Protein AF-A0A0S8AHB1-F1 (afdb_monomer_lite)

Foldseek 3Di:
DPPLVVVLLVVLVVCALVNLLVVLVVLLVPDDVVLVVLQCVLQVVLLVLVLVLVVCCVDPPCCVVCVVVSVVVSLVSQLSNLLSLLSSLQSSLCVVVVHDDDDDDPVLSVQLSVLCSVPVVCCVPVQVVCVVVVVCNLLSVQLNLQLSHQSRPPPDDSVVSNVLSNVLSPRPVVSSVVNVVVLVVVLVVQLVCLLVVVLCVQVVCCVVVVDHDPSNVCDPVCSVDPSSSSVSNSVSCSVRVSSVSSSSSVSSVSVVCSVVVVVVVVVVVVVVVVVVVVVVVVVVVVVVVVVVVPDDPDDDD

pLDDT: mean 82.71, std 16.29, range [32.72, 98.31]

Structure (mmCIF, N/CA/C/O backbone):
data_AF-A0A0S8AHB1-F1
#
_entry.id   AF-A0A0S8AHB1-F1
#
loop_
_atom_site.group_PDB
_atom_site.id
_atom_site.type_symbol
_atom_site.label_atom_id
_atom_site.label_alt_id
_atom_site.label_comp_id
_atom_site.label_asym_id
_atom_site.label_entity_id
_atom_site.label_seq_id
_atom_site.pdbx_PDB_ins_code
_atom_site.Cartn_x
_atom_site.Cartn_y
_atom_site.Cartn_z
_atom_site.occupancy
_atom_site.B_iso_or_equiv
_atom_site.auth_seq_id
_atom_site.auth_comp_id
_atom_site.auth_asym_id
_atom_site.auth_atom_id
_atom_site.pdbx_PDB_model_num
ATOM 1 N N . MET A 1 1 ? -13.787 -4.592 41.447 1.00 37.06 1 MET A N 1
ATOM 2 C CA . MET A 1 1 ? -13.924 -3.777 40.213 1.00 37.06 1 MET A CA 1
ATOM 3 C C . MET A 1 1 ? -12.734 -3.921 39.235 1.00 37.06 1 MET A C 1
ATOM 5 O O . MET A 1 1 ? -12.547 -3.061 38.388 1.00 37.06 1 MET A O 1
ATOM 9 N N . VAL A 1 2 ? -11.948 -5.015 39.292 1.00 32.72 2 VAL A N 1
ATOM 10 C CA . VAL A 1 2 ? -10.715 -5.218 38.480 1.00 32.72 2 VAL A CA 1
ATOM 11 C C . VAL A 1 2 ? -10.855 -6.362 37.449 1.00 32.72 2 VAL A C 1
ATOM 13 O O . VAL A 1 2 ? -10.018 -6.534 36.571 1.00 32.72 2 VAL A O 1
ATOM 16 N N . THR A 1 3 ? -11.959 -7.109 37.467 1.00 40.66 3 THR A N 1
ATOM 17 C CA . THR A 1 3 ? -12.151 -8.344 36.682 1.00 40.66 3 THR A CA 1
ATOM 18 C C . THR A 1 3 ? -12.705 -8.153 35.261 1.00 40.66 3 THR A C 1
ATOM 20 O O . THR A 1 3 ? -12.596 -9.065 34.447 1.00 40.66 3 THR A O 1
ATOM 23 N N . GLY A 1 4 ? -13.237 -6.977 34.906 1.00 33.34 4 GLY A N 1
ATOM 24 C CA . GLY A 1 4 ? -13.803 -6.721 33.567 1.00 33.34 4 GLY A CA 1
ATOM 25 C C . GLY A 1 4 ? -12.772 -6.392 32.475 1.00 33.34 4 GLY A C 1
ATOM 26 O O . GLY A 1 4 ? -12.984 -6.695 31.305 1.00 33.34 4 GLY A O 1
ATOM 27 N N . LYS A 1 5 ? -11.619 -5.816 32.845 1.00 37.22 5 LYS A N 1
ATOM 28 C CA . LYS A 1 5 ? -10.611 -5.321 31.884 1.00 37.22 5 LYS A CA 1
ATOM 29 C C . LYS A 1 5 ? -9.746 -6.434 31.272 1.00 37.22 5 LYS A C 1
ATOM 31 O O . LYS A 1 5 ? -9.179 -6.235 30.201 1.00 37.22 5 LYS A O 1
ATOM 36 N N . ASN A 1 6 ? -9.650 -7.594 31.933 1.00 38.41 6 ASN A N 1
ATOM 37 C CA . ASN A 1 6 ? -8.885 -8.745 31.436 1.00 38.41 6 ASN A CA 1
ATOM 38 C C . ASN A 1 6 ? -9.669 -9.602 30.434 1.00 38.41 6 ASN A C 1
ATOM 40 O O . ASN A 1 6 ? -9.077 -10.052 29.459 1.00 38.41 6 ASN A O 1
ATOM 44 N N . ARG A 1 7 ? -10.991 -9.753 30.599 1.00 40.50 7 ARG A N 1
ATOM 45 C CA . ARG A 1 7 ? -11.822 -10.549 29.677 1.00 40.50 7 ARG A CA 1
ATOM 46 C C . ARG A 1 7 ? -11.927 -9.937 28.278 1.00 40.50 7 ARG A C 1
ATOM 48 O O . ARG A 1 7 ? -11.879 -10.659 27.293 1.00 40.50 7 ARG A O 1
ATOM 55 N N . SER A 1 8 ? -11.992 -8.606 28.175 1.00 45.84 8 SER A N 1
ATOM 56 C CA . SER A 1 8 ? -12.059 -7.922 26.871 1.00 45.84 8 SER A CA 1
ATOM 57 C C . SER A 1 8 ? -10.729 -7.986 26.104 1.00 45.84 8 SER A C 1
ATOM 59 O O . SER A 1 8 ? -10.731 -8.079 24.881 1.00 45.84 8 SER A O 1
ATOM 61 N N . LYS A 1 9 ? -9.585 -7.982 26.808 1.00 44.53 9 LYS A N 1
ATOM 62 C CA . LYS A 1 9 ? -8.274 -8.241 26.193 1.00 44.53 9 LYS A CA 1
ATOM 63 C C . LYS A 1 9 ? -8.123 -9.702 25.777 1.00 44.53 9 LYS A C 1
ATOM 65 O O . LYS A 1 9 ? -7.519 -9.949 24.742 1.00 44.53 9 LYS A O 1
ATOM 70 N N . GLN A 1 10 ? -8.680 -10.633 26.557 1.00 43.00 10 GLN A N 1
ATOM 71 C CA . GLN A 1 10 ? -8.714 -12.053 26.215 1.00 43.00 10 GLN A CA 1
ATOM 72 C C . GLN A 1 10 ? -9.529 -12.315 24.950 1.00 43.00 10 GLN A C 1
ATOM 74 O O . GLN A 1 10 ? -8.979 -12.935 24.064 1.00 43.00 10 GLN A O 1
ATOM 79 N N . HIS A 1 11 ? -10.729 -11.755 24.774 1.00 45.41 11 HIS A N 1
ATOM 80 C CA . HIS A 1 11 ? -11.534 -11.990 23.561 1.00 45.41 11 HIS A CA 1
ATOM 81 C C . HIS A 1 11 ? -10.859 -11.525 22.249 1.00 45.41 11 HIS A C 1
ATOM 83 O O . HIS A 1 11 ? -10.902 -12.231 21.248 1.00 45.41 11 HIS A O 1
ATOM 89 N N . VAL A 1 12 ? -10.169 -10.373 22.249 1.00 50.69 12 VAL A N 1
ATOM 90 C CA . VAL A 1 12 ? -9.383 -9.903 21.076 1.00 50.69 12 VAL A CA 1
ATOM 91 C C . VAL A 1 12 ? -8.168 -10.786 20.814 1.00 50.69 12 VAL A C 1
ATOM 93 O O . VAL A 1 12 ? -7.687 -10.887 19.689 1.00 50.69 12 VAL A O 1
ATOM 96 N N . GLN A 1 13 ? -7.634 -11.382 21.877 1.00 49.69 13 GLN A N 1
ATOM 97 C CA . GLN A 1 13 ? -6.475 -12.260 21.834 1.00 49.69 13 GLN A CA 1
ATOM 98 C C . GLN A 1 13 ? -6.864 -13.728 21.566 1.00 49.69 13 GLN A C 1
ATOM 100 O O . GLN A 1 13 ? -6.005 -14.496 21.142 1.00 49.69 13 GLN A O 1
ATOM 105 N N . GLU A 1 14 ? -8.130 -14.090 21.795 1.00 47.19 14 GLU A N 1
ATOM 106 C CA . GLU A 1 14 ? -8.755 -15.389 21.519 1.00 47.19 14 GLU A CA 1
ATOM 107 C C . GLU A 1 14 ? -9.149 -15.531 20.050 1.00 47.19 14 GLU A C 1
ATOM 109 O O . GLU A 1 14 ? -9.071 -16.642 19.533 1.00 47.19 14 GLU A O 1
ATOM 114 N N . GLN A 1 15 ? -9.464 -14.433 19.348 1.00 58.88 15 GLN A N 1
ATOM 115 C CA . GLN A 1 15 ? -9.487 -14.464 17.886 1.00 58.88 15 GLN A CA 1
ATOM 116 C C . GLN A 1 15 ? -8.073 -14.728 17.364 1.00 58.88 15 GLN A C 1
ATOM 118 O O . GLN A 1 15 ? -7.139 -13.930 17.535 1.00 58.88 15 GLN A O 1
ATOM 123 N N . GLY A 1 16 ? -7.901 -15.885 16.733 1.00 77.38 16 GLY A N 1
ATOM 124 C CA . GLY A 1 16 ? -6.616 -16.296 16.190 1.00 77.38 16 GLY A CA 1
ATOM 125 C C . GLY A 1 16 ? -6.150 -15.308 15.121 1.00 77.38 16 GLY A C 1
ATOM 126 O O . GLY A 1 16 ? -6.934 -14.840 14.301 1.00 77.38 16 GLY A O 1
ATOM 127 N N . TYR A 1 17 ? -4.851 -15.010 15.059 1.00 84.75 17 TYR A N 1
ATOM 128 C CA . TYR A 1 17 ? -4.293 -14.222 13.947 1.00 84.75 17 TYR A CA 1
ATOM 129 C C . TYR A 1 17 ? -4.608 -14.849 12.574 1.00 84.75 17 TYR A C 1
ATOM 131 O O . TYR A 1 17 ? -4.723 -14.124 11.590 1.00 84.75 17 TYR A O 1
ATOM 139 N N . LEU A 1 18 ? -4.778 -16.177 12.517 1.00 87.94 18 LEU A N 1
ATOM 140 C CA . LEU A 1 18 ? -5.225 -16.905 11.326 1.00 87.94 18 LEU A CA 1
ATOM 141 C C . LEU A 1 18 ? -6.689 -16.634 10.982 1.00 87.94 18 LEU A C 1
ATOM 143 O O . LEU A 1 18 ? -6.999 -16.488 9.809 1.00 87.94 18 LEU A O 1
ATOM 147 N N . GLU A 1 19 ? -7.561 -16.526 11.981 1.00 89.94 19 GLU A N 1
ATOM 148 C CA . GLU A 1 19 ? -8.990 -16.264 11.789 1.00 89.94 19 GLU A CA 1
ATOM 149 C C . GLU A 1 19 ? -9.211 -14.881 11.171 1.00 89.94 19 GLU A C 1
ATOM 151 O O . GLU A 1 19 ? -9.934 -14.757 10.190 1.00 89.94 19 GLU A O 1
ATOM 156 N N . ILE A 1 20 ? -8.488 -13.859 11.649 1.00 91.50 20 ILE A N 1
ATOM 157 C CA . ILE A 1 20 ? -8.542 -12.512 11.057 1.00 91.50 20 ILE A CA 1
ATOM 158 C C . ILE A 1 20 ? -8.060 -12.522 9.601 1.00 91.50 20 ILE A C 1
ATOM 160 O O . ILE A 1 20 ? -8.623 -11.821 8.761 1.00 91.50 20 ILE A O 1
ATOM 164 N N . ILE A 1 21 ? -7.002 -13.276 9.288 1.00 93.62 21 ILE A N 1
ATOM 165 C CA . ILE A 1 21 ? -6.499 -13.375 7.912 1.00 93.62 21 ILE A CA 1
ATOM 166 C C . ILE A 1 21 ? -7.510 -14.112 7.032 1.00 93.62 21 ILE A C 1
ATOM 168 O O . ILE A 1 21 ? -7.806 -13.636 5.938 1.00 93.62 21 ILE A O 1
ATOM 172 N N . ASP A 1 22 ? -8.052 -15.236 7.497 1.00 93.88 22 ASP A N 1
ATOM 173 C CA . ASP A 1 22 ? -9.046 -16.014 6.761 1.00 93.88 22 ASP A CA 1
ATOM 174 C C . ASP A 1 22 ? -10.299 -15.175 6.485 1.00 93.88 22 ASP A C 1
ATOM 176 O O . ASP A 1 22 ? -10.686 -14.990 5.328 1.00 93.88 22 ASP A O 1
ATOM 180 N N . GLU A 1 23 ? -10.843 -14.525 7.515 1.00 93.44 23 GLU A N 1
ATOM 181 C CA . GLU A 1 23 ? -11.973 -13.614 7.382 1.00 93.44 23 GLU A CA 1
ATOM 182 C C . GLU A 1 23 ? -11.659 -12.456 6.430 1.00 93.44 23 GLU A C 1
ATOM 184 O O . GLU A 1 23 ? -12.476 -12.138 5.567 1.00 93.44 23 GLU A O 1
ATOM 189 N N . ALA A 1 24 ? -10.463 -11.862 6.506 1.00 94.81 24 ALA A N 1
ATOM 190 C CA . ALA A 1 24 ? -10.052 -10.810 5.581 1.00 94.81 24 ALA A CA 1
ATOM 191 C C . ALA A 1 24 ? -10.008 -11.300 4.130 1.00 94.81 24 ALA A C 1
ATOM 193 O O . ALA A 1 24 ? -10.466 -10.594 3.229 1.00 94.81 24 ALA A O 1
ATOM 194 N N . THR A 1 25 ? -9.490 -12.506 3.880 1.00 95.25 25 THR A N 1
ATOM 195 C CA . THR A 1 25 ? -9.478 -13.072 2.526 1.00 95.25 25 THR A CA 1
ATOM 196 C C . THR A 1 25 ? -10.892 -13.355 2.029 1.00 95.25 25 THR A C 1
ATOM 198 O O . THR A 1 25 ? -11.213 -13.045 0.879 1.00 95.25 25 THR A O 1
ATOM 201 N N . HIS A 1 26 ? -11.762 -13.887 2.888 1.00 94.12 26 HIS A N 1
ATOM 202 C CA . HIS A 1 26 ? -13.143 -14.191 2.546 1.00 94.12 26 HIS A CA 1
ATOM 203 C C . HIS A 1 26 ? -13.960 -12.912 2.302 1.00 94.12 26 HIS A C 1
ATOM 205 O O . HIS A 1 26 ? -14.734 -12.835 1.343 1.00 94.12 26 HIS A O 1
ATOM 211 N N . LEU A 1 27 ? -13.749 -11.881 3.123 1.00 93.31 27 LEU A N 1
ATOM 212 C CA . LEU A 1 27 ? -14.338 -10.557 2.963 1.00 93.31 27 LEU A CA 1
ATOM 213 C C . LEU A 1 27 ? -13.889 -9.926 1.645 1.00 93.31 27 LEU A C 1
ATOM 215 O O . LEU A 1 27 ? -14.737 -9.551 0.841 1.00 93.31 27 LEU A O 1
ATOM 219 N N . LEU A 1 28 ? -12.580 -9.881 1.378 1.00 94.44 28 LEU A N 1
ATOM 220 C CA . LEU A 1 28 ? -12.038 -9.304 0.147 1.00 94.44 28 LEU A CA 1
ATOM 221 C C . LEU A 1 28 ? -12.573 -10.012 -1.107 1.00 94.44 28 LEU A C 1
ATOM 223 O O . LEU A 1 28 ? -12.903 -9.341 -2.080 1.00 94.44 28 LEU A O 1
ATOM 227 N N . ARG A 1 29 ? -12.729 -11.342 -1.073 1.00 94.38 29 ARG A N 1
ATOM 228 C CA . ARG A 1 29 ? -13.323 -12.122 -2.176 1.00 94.38 29 ARG A CA 1
ATOM 229 C C . ARG A 1 29 ? -14.801 -11.818 -2.416 1.00 94.38 29 ARG A C 1
ATOM 231 O O . ARG A 1 29 ? -15.271 -11.959 -3.541 1.00 94.38 29 ARG A O 1
ATOM 238 N N . ARG A 1 30 ? -15.544 -11.437 -1.374 1.00 94.19 30 ARG A N 1
ATOM 239 C CA . ARG A 1 30 ? -16.969 -11.074 -1.461 1.00 94.19 30 ARG A CA 1
ATOM 240 C C . ARG A 1 30 ? -17.206 -9.592 -1.723 1.00 94.19 30 ARG A C 1
ATOM 242 O O . ARG A 1 30 ? -18.341 -9.206 -2.005 1.00 94.19 30 ARG A O 1
ATOM 249 N N . THR A 1 31 ? -16.167 -8.773 -1.612 1.00 92.00 31 THR A N 1
ATOM 250 C CA . THR A 1 31 ? -16.245 -7.338 -1.850 1.00 92.00 31 THR A CA 1
ATOM 251 C C . THR A 1 31 ? -16.669 -7.072 -3.298 1.00 92.00 31 THR A C 1
ATOM 253 O O . THR A 1 31 ? -16.034 -7.576 -4.227 1.00 92.00 31 THR A O 1
ATOM 256 N N . PRO A 1 32 ? -17.720 -6.265 -3.524 1.00 92.12 32 PRO A N 1
ATOM 257 C CA . PRO A 1 32 ? -18.130 -5.886 -4.867 1.00 92.12 32 PRO A CA 1
ATOM 258 C C . PRO A 1 32 ? -16.989 -5.215 -5.635 1.00 92.12 32 PRO A C 1
ATOM 260 O O . PRO A 1 32 ? -16.231 -4.420 -5.073 1.00 92.12 32 PRO A O 1
ATOM 263 N N . VAL A 1 33 ? -16.925 -5.448 -6.950 1.00 93.06 33 VAL A N 1
ATOM 264 C CA . VAL A 1 33 ? -15.932 -4.803 -7.832 1.00 93.06 33 VAL A CA 1
ATOM 265 C C . VAL A 1 33 ? -16.008 -3.275 -7.734 1.00 93.06 33 VAL A C 1
ATOM 267 O O . VAL A 1 33 ? -14.983 -2.609 -7.812 1.00 93.06 33 VAL A O 1
ATOM 270 N N . SER A 1 34 ? -17.196 -2.720 -7.470 1.00 91.56 34 SER A N 1
ATOM 271 C CA . SER A 1 34 ? -17.404 -1.284 -7.254 1.00 91.56 34 SER A CA 1
ATOM 272 C C . SER A 1 34 ? -16.716 -0.725 -6.008 1.00 91.56 34 SER A C 1
ATOM 274 O O . SER A 1 34 ? -16.436 0.466 -5.960 1.00 91.56 34 SER A O 1
ATOM 276 N N . VAL A 1 35 ? -16.454 -1.544 -4.986 1.00 92.06 35 VAL A N 1
ATOM 277 C CA . VAL A 1 35 ? -15.665 -1.143 -3.813 1.00 92.06 35 VAL A CA 1
ATOM 278 C C . VAL A 1 35 ? -14.184 -1.321 -4.123 1.00 92.06 35 VAL A C 1
ATOM 280 O O . VAL A 1 35 ? -13.396 -0.409 -3.889 1.00 92.06 35 VAL A O 1
ATOM 283 N N . LEU A 1 36 ? -13.810 -2.455 -4.720 1.00 94.44 36 LEU A N 1
ATOM 284 C CA . LEU A 1 36 ? -12.424 -2.754 -5.080 1.00 94.44 36 LEU A CA 1
ATOM 285 C C . LEU A 1 36 ? -11.848 -1.758 -6.104 1.00 94.44 36 LEU A C 1
ATOM 287 O O . LEU A 1 36 ? -10.666 -1.426 -6.048 1.00 94.44 36 LEU A O 1
ATOM 291 N N . SER A 1 37 ? -12.678 -1.212 -6.995 1.00 95.81 37 SER A N 1
ATOM 292 C CA . SER A 1 37 ? -12.257 -0.206 -7.973 1.00 95.81 37 SER A CA 1
ATOM 293 C C . SER A 1 37 ? -11.705 1.060 -7.321 1.00 95.81 37 SER A C 1
ATOM 295 O O . SER A 1 37 ? -10.791 1.656 -7.879 1.00 95.81 37 SER A O 1
ATOM 297 N N . TYR A 1 38 ? -12.177 1.453 -6.129 1.00 94.44 38 TYR A N 1
ATOM 298 C CA . TYR A 1 38 ? -11.622 2.610 -5.409 1.00 94.44 38 TYR A CA 1
ATOM 299 C C . TYR A 1 38 ? -10.140 2.418 -5.092 1.00 94.44 38 TYR A C 1
ATOM 301 O O . TYR A 1 38 ? -9.356 3.355 -5.220 1.00 94.44 38 TYR A O 1
ATOM 309 N N . TYR A 1 39 ? -9.747 1.197 -4.723 1.00 96.38 39 TYR A N 1
ATOM 310 C CA . TYR A 1 39 ? -8.349 0.882 -4.479 1.00 96.38 39 TYR A CA 1
ATOM 311 C C . TYR A 1 39 ? -7.520 1.053 -5.758 1.00 96.38 39 TYR A C 1
ATOM 313 O O . TYR A 1 39 ? -6.537 1.794 -5.770 1.00 96.38 39 TYR A O 1
ATOM 321 N N . TYR A 1 40 ? -7.941 0.418 -6.855 1.00 97.56 40 TYR A N 1
ATOM 322 C CA . TYR A 1 40 ? -7.161 0.410 -8.094 1.00 97.56 40 TYR A CA 1
ATOM 323 C C . TYR A 1 40 ? -7.141 1.765 -8.817 1.00 97.56 40 TYR A C 1
ATOM 325 O O . TYR A 1 40 ? -6.094 2.135 -9.344 1.00 97.56 40 TYR A O 1
ATOM 333 N N . ILE A 1 41 ? -8.227 2.548 -8.774 1.00 97.44 41 ILE A N 1
ATOM 334 C CA . ILE A 1 41 ? -8.259 3.933 -9.288 1.00 97.44 41 ILE A CA 1
ATOM 335 C C . ILE A 1 41 ? -7.246 4.820 -8.546 1.00 97.44 41 ILE A C 1
ATOM 337 O O . ILE A 1 41 ? -6.627 5.701 -9.144 1.00 97.44 41 ILE A O 1
ATOM 341 N N . GLY A 1 42 ? -7.044 4.578 -7.249 1.00 94.62 42 GLY A N 1
ATOM 342 C CA . GLY A 1 42 ? -6.032 5.270 -6.457 1.00 94.62 42 GLY A CA 1
ATOM 343 C C . GLY A 1 42 ? -4.608 4.797 -6.737 1.00 94.62 42 GLY A C 1
ATOM 344 O O . GLY A 1 42 ? -3.713 5.604 -6.977 1.00 94.62 42 GLY A O 1
ATOM 345 N N . SER A 1 43 ? -4.387 3.484 -6.672 1.00 97.38 43 SER A N 1
ATOM 346 C CA . SER A 1 43 ? -3.044 2.903 -6.619 1.00 97.38 43 SER A CA 1
ATOM 347 C C . SER A 1 43 ? -2.386 2.697 -7.978 1.00 97.38 43 SER A C 1
ATOM 349 O O . SER A 1 43 ? -1.176 2.888 -8.079 1.00 97.38 43 SER A O 1
ATOM 351 N N . VAL A 1 44 ? -3.138 2.350 -9.028 1.00 98.00 44 VAL A N 1
ATOM 352 C CA . VAL A 1 44 ? -2.551 2.089 -10.355 1.00 98.00 44 VAL A CA 1
ATOM 353 C C . VAL A 1 44 ? -1.866 3.335 -10.934 1.00 98.00 44 VAL A C 1
ATOM 355 O O . VAL A 1 44 ? -0.705 3.211 -11.325 1.00 98.00 44 VAL A O 1
ATOM 358 N N . PRO A 1 45 ? -2.485 4.537 -10.940 1.00 98.25 45 PRO A N 1
ATOM 359 C CA . PRO A 1 45 ? -1.827 5.734 -11.465 1.00 98.25 45 PRO A CA 1
ATOM 360 C C . PRO A 1 45 ? -0.531 6.078 -10.728 1.00 98.25 45 PRO A C 1
ATOM 362 O O . PRO A 1 45 ? 0.462 6.418 -11.366 1.00 98.25 45 PRO A O 1
ATOM 365 N N . PHE A 1 46 ? -0.510 5.942 -9.398 1.00 97.50 46 PHE A N 1
ATOM 366 C CA . PHE A 1 46 ? 0.700 6.181 -8.613 1.00 97.50 46 PHE A CA 1
ATOM 367 C C . PHE A 1 46 ? 1.799 5.167 -8.927 1.00 97.50 46 PHE A C 1
ATOM 369 O O . PHE A 1 46 ? 2.935 5.570 -9.151 1.00 97.50 46 PHE A O 1
ATOM 376 N N . VAL A 1 47 ? 1.481 3.869 -8.983 1.00 97.81 47 VAL A N 1
ATOM 377 C CA . VAL A 1 47 ? 2.476 2.831 -9.300 1.00 97.81 47 VAL A CA 1
ATOM 378 C C . VAL A 1 47 ? 3.050 3.045 -10.699 1.00 97.81 47 VAL A C 1
ATOM 380 O O . VAL A 1 47 ? 4.264 3.005 -10.865 1.00 97.81 47 VAL A O 1
ATOM 383 N N . LEU A 1 48 ? 2.214 3.342 -11.696 1.00 97.75 48 LEU A N 1
ATOM 384 C CA . LEU A 1 48 ? 2.684 3.643 -13.051 1.00 97.75 48 LEU A CA 1
ATOM 385 C C . LEU A 1 48 ? 3.538 4.915 -13.094 1.00 97.75 48 LEU A C 1
ATOM 387 O O . LEU A 1 48 ? 4.613 4.902 -13.690 1.00 97.75 48 LEU A O 1
ATOM 391 N N . GLY A 1 49 ? 3.104 5.987 -12.426 1.00 97.19 49 GLY A N 1
ATOM 392 C CA . GLY A 1 49 ? 3.871 7.229 -12.319 1.00 97.19 49 GLY A CA 1
ATOM 393 C C . GLY A 1 49 ? 5.215 7.030 -11.618 1.00 97.19 49 GLY A C 1
ATOM 394 O O . GLY A 1 49 ? 6.228 7.552 -12.074 1.00 97.19 49 GLY A O 1
ATOM 395 N N . PHE A 1 50 ? 5.254 6.214 -10.562 1.00 96.44 50 PHE A N 1
ATOM 396 C CA . PHE A 1 50 ? 6.483 5.835 -9.869 1.00 96.44 50 PHE A CA 1
ATOM 397 C C . PHE A 1 50 ? 7.428 5.041 -10.775 1.00 96.44 50 PHE A C 1
ATOM 399 O O . PHE A 1 50 ? 8.619 5.331 -10.813 1.00 96.44 50 PHE A O 1
ATOM 406 N N . LEU A 1 51 ? 6.914 4.065 -11.529 1.00 96.00 51 LEU A N 1
ATOM 407 C CA . LEU A 1 51 ? 7.721 3.270 -12.458 1.00 96.00 51 LEU A CA 1
ATOM 408 C C . LEU A 1 51 ? 8.282 4.120 -13.601 1.00 96.00 51 LEU A C 1
ATOM 410 O O . LEU A 1 51 ? 9.447 3.956 -13.965 1.00 96.00 51 LEU A O 1
ATOM 414 N N . TYR A 1 52 ? 7.477 5.043 -14.131 1.00 94.75 52 TYR A N 1
ATOM 415 C CA . TYR A 1 52 ? 7.930 6.018 -15.117 1.00 94.75 52 TYR A CA 1
ATOM 416 C C . TYR A 1 52 ? 9.044 6.894 -14.539 1.00 94.75 52 TYR A C 1
ATOM 418 O O . TYR A 1 52 ? 10.137 6.927 -15.098 1.00 94.75 52 TYR A O 1
ATOM 426 N N . PHE A 1 53 ? 8.803 7.517 -13.380 1.00 94.75 53 PHE A N 1
ATOM 427 C CA . PHE A 1 53 ? 9.780 8.351 -12.681 1.00 94.75 53 PHE A CA 1
ATOM 428 C C . PHE A 1 53 ? 11.086 7.593 -12.415 1.00 94.75 53 PHE A C 1
ATOM 430 O O . PHE A 1 53 ? 12.168 8.089 -12.714 1.00 94.75 53 PHE A O 1
ATOM 437 N N . TRP A 1 54 ? 10.996 6.365 -11.900 1.00 94.25 54 TRP A N 1
ATOM 438 C CA . TRP A 1 54 ? 12.153 5.519 -11.620 1.00 94.25 54 TRP A CA 1
ATOM 439 C C . TRP A 1 54 ? 12.962 5.222 -12.884 1.00 94.25 54 TRP A C 1
ATOM 441 O O . TRP A 1 54 ? 14.186 5.358 -12.889 1.00 94.25 54 TRP A O 1
ATOM 451 N N . SER A 1 55 ? 12.284 4.821 -13.963 1.00 92.31 55 SER A N 1
ATOM 452 C CA . SER A 1 55 ? 12.928 4.499 -15.237 1.00 92.31 55 SER A CA 1
ATOM 453 C C . SER A 1 55 ? 13.595 5.722 -15.865 1.00 92.31 55 SER A C 1
ATOM 455 O O . SER A 1 55 ? 14.709 5.617 -16.376 1.00 92.31 55 SER A O 1
ATOM 457 N N . ASP A 1 56 ? 12.920 6.867 -15.822 1.00 92.69 56 ASP A N 1
ATOM 458 C CA . ASP A 1 56 ? 13.389 8.131 -16.376 1.00 92.69 56 ASP A CA 1
ATOM 459 C C . ASP A 1 56 ? 14.605 8.664 -15.602 1.00 92.69 56 ASP A C 1
ATOM 461 O O . ASP A 1 56 ? 15.673 8.843 -16.185 1.00 92.69 56 ASP A O 1
ATOM 465 N N . MET A 1 57 ? 14.521 8.764 -14.270 1.00 93.62 57 MET A N 1
ATOM 466 C CA . MET A 1 57 ? 15.647 9.197 -13.428 1.00 93.62 57 MET A CA 1
ATOM 467 C C . MET A 1 57 ? 16.856 8.253 -13.497 1.00 93.62 57 MET A C 1
ATOM 469 O O . MET A 1 57 ? 17.987 8.687 -13.301 1.00 93.62 57 MET A O 1
ATOM 473 N N . SER A 1 58 ? 16.641 6.966 -13.793 1.00 89.38 58 SER A N 1
ATOM 474 C CA . SER A 1 58 ? 17.731 5.989 -13.913 1.00 89.38 58 SER A CA 1
ATOM 475 C C . SER A 1 58 ? 18.453 6.025 -15.265 1.00 89.38 58 SER A C 1
ATOM 477 O O . SER A 1 58 ? 19.544 5.467 -15.374 1.00 89.38 58 SER A O 1
ATOM 479 N N . ARG A 1 59 ? 17.843 6.582 -16.323 1.00 87.06 59 ARG A N 1
ATOM 480 C CA . ARG A 1 59 ? 18.331 6.413 -17.710 1.00 87.06 59 ARG A CA 1
ATOM 481 C C . ARG A 1 59 ? 18.420 7.702 -18.523 1.00 87.06 59 ARG A C 1
ATOM 483 O O . ARG A 1 59 ? 19.144 7.719 -19.516 1.00 87.06 59 ARG A O 1
ATOM 490 N N . SER A 1 60 ? 17.672 8.741 -18.167 1.00 90.25 60 SER A N 1
ATOM 491 C CA . SER A 1 60 ? 17.588 9.977 -18.945 1.00 90.25 60 SER A CA 1
ATOM 492 C C . SER A 1 60 ? 18.778 10.894 -18.674 1.00 90.25 60 SER A C 1
ATOM 494 O O . SER A 1 60 ? 19.083 11.221 -17.529 1.00 90.25 60 SER A O 1
ATOM 496 N N . ALA A 1 61 ? 19.421 11.372 -19.742 1.00 89.88 61 ALA A N 1
ATOM 497 C CA . ALA A 1 61 ? 20.493 12.366 -19.654 1.00 89.88 61 ALA A CA 1
ATOM 498 C C . ALA A 1 61 ? 19.988 13.750 -19.195 1.00 89.88 61 ALA A C 1
ATOM 500 O O . ALA A 1 61 ? 20.768 14.555 -18.692 1.00 89.88 61 ALA A O 1
ATOM 501 N N . PHE A 1 62 ? 18.686 14.019 -19.346 1.00 90.31 62 PHE A N 1
ATOM 502 C CA . PHE A 1 62 ? 18.051 15.291 -18.987 1.00 90.31 62 PHE A CA 1
ATOM 503 C C . PHE A 1 62 ? 17.289 15.230 -17.660 1.00 90.31 62 PHE A C 1
ATOM 505 O O . PHE A 1 62 ? 16.700 16.232 -17.266 1.00 90.31 62 PHE A O 1
ATOM 512 N N . ALA A 1 63 ? 17.361 14.100 -16.942 1.00 88.69 63 ALA A N 1
ATOM 513 C CA . ALA A 1 63 ? 16.644 13.852 -15.690 1.00 88.69 63 ALA A CA 1
ATOM 514 C C . ALA A 1 63 ? 16.718 15.028 -14.706 1.00 88.69 63 ALA A C 1
ATOM 516 O O . ALA A 1 63 ? 15.715 15.427 -14.121 1.00 88.69 63 ALA A O 1
ATOM 517 N N . PHE A 1 64 ? 17.900 15.634 -14.574 1.00 89.75 64 PHE A N 1
ATOM 518 C CA . PHE A 1 64 ? 18.124 16.759 -13.670 1.00 89.75 64 PHE A CA 1
ATOM 519 C C . PHE A 1 64 ? 17.267 17.996 -13.998 1.00 89.75 64 PHE A C 1
ATOM 521 O O . PHE A 1 64 ? 16.861 18.712 -13.088 1.00 89.75 64 PHE A O 1
ATOM 528 N N . GLN A 1 65 ? 16.955 18.240 -15.275 1.00 93.50 65 GLN A N 1
ATOM 529 C CA . GLN A 1 65 ? 16.233 19.437 -15.719 1.00 93.50 65 GLN A CA 1
ATOM 530 C C . GLN A 1 65 ? 14.755 19.422 -15.313 1.00 93.50 65 GLN A C 1
ATOM 532 O O . GLN A 1 65 ? 14.198 20.471 -15.006 1.00 93.50 65 GLN A O 1
ATOM 537 N N . HIS A 1 66 ? 14.130 18.243 -15.274 1.00 91.88 66 HIS A N 1
ATOM 538 C CA . HIS A 1 66 ? 12.712 18.070 -14.933 1.00 91.88 66 HIS A CA 1
ATOM 539 C C . HIS A 1 66 ? 12.496 17.281 -13.631 1.00 91.88 66 HIS A C 1
ATOM 541 O O . HIS A 1 66 ? 11.360 16.965 -13.280 1.00 91.88 66 HIS A O 1
ATOM 547 N N . ALA A 1 67 ? 13.558 16.982 -12.874 1.00 93.88 67 ALA A N 1
ATOM 548 C CA . ALA A 1 67 ? 13.481 16.222 -11.624 1.00 93.88 67 ALA A CA 1
ATOM 549 C C . ALA A 1 67 ? 12.506 16.844 -10.613 1.00 93.88 67 ALA A C 1
ATOM 551 O O . ALA A 1 67 ? 11.718 16.128 -9.997 1.00 93.88 67 ALA A O 1
ATOM 552 N N . ALA A 1 68 ? 12.529 18.173 -10.461 1.00 94.69 68 ALA A N 1
ATOM 553 C CA . ALA A 1 68 ? 11.642 18.881 -9.539 1.00 94.69 68 ALA A CA 1
ATOM 554 C C . ALA A 1 68 ? 10.161 18.743 -9.933 1.00 94.69 68 ALA A C 1
ATOM 556 O O . ALA A 1 68 ? 9.323 18.424 -9.090 1.00 94.69 68 ALA A O 1
ATOM 557 N N . GLU A 1 69 ? 9.840 18.929 -11.215 1.00 95.00 69 GLU A N 1
ATOM 558 C CA . GLU A 1 69 ? 8.478 18.779 -11.742 1.00 95.00 69 GLU A CA 1
ATOM 559 C C . GLU A 1 69 ? 7.984 17.330 -11.626 1.00 95.00 69 GLU A C 1
ATOM 561 O O . GLU A 1 69 ? 6.860 17.068 -11.185 1.00 95.00 69 GLU A O 1
ATOM 566 N N . ALA A 1 70 ? 8.846 16.371 -11.960 1.00 94.00 70 ALA A N 1
ATOM 567 C CA . ALA A 1 70 ? 8.532 14.954 -11.885 1.00 94.00 70 ALA A CA 1
ATOM 568 C C . ALA A 1 70 ? 8.316 14.497 -10.425 1.00 94.00 70 ALA A C 1
ATOM 570 O O . ALA A 1 70 ? 7.375 13.754 -10.140 1.00 94.00 70 ALA A O 1
ATOM 571 N N . ALA A 1 71 ? 9.116 15.001 -9.477 1.00 94.81 71 ALA A N 1
ATOM 572 C CA . ALA A 1 71 ? 8.946 14.738 -8.047 1.00 94.81 71 ALA A CA 1
ATOM 573 C C . ALA A 1 71 ? 7.662 15.370 -7.481 1.00 94.81 71 ALA A C 1
ATOM 575 O O . ALA A 1 71 ? 6.968 14.743 -6.672 1.00 94.81 71 ALA A O 1
ATOM 576 N N . LEU A 1 72 ? 7.308 16.582 -7.924 1.00 95.56 72 LEU A N 1
ATOM 577 C CA . LEU A 1 72 ? 6.041 17.222 -7.565 1.00 95.56 72 LEU A CA 1
ATOM 578 C C . LEU A 1 72 ? 4.852 16.395 -8.072 1.00 95.56 72 LEU A C 1
ATOM 580 O O . LEU A 1 72 ? 3.936 16.095 -7.307 1.00 95.56 72 LEU A O 1
ATOM 584 N N . SER A 1 73 ? 4.904 15.958 -9.331 1.00 95.69 73 SER A N 1
ATOM 585 C CA . SER A 1 73 ? 3.875 15.109 -9.943 1.00 95.69 73 SER A CA 1
ATOM 586 C C . SER A 1 73 ? 3.703 13.790 -9.186 1.00 95.69 73 SER A C 1
ATOM 588 O O . SER A 1 73 ? 2.583 13.389 -8.864 1.00 95.69 73 SER A O 1
ATOM 590 N N . LEU A 1 74 ? 4.811 13.143 -8.817 1.00 95.44 74 LEU A N 1
ATOM 591 C CA . LEU A 1 74 ? 4.791 11.913 -8.029 1.00 95.44 74 LEU A CA 1
ATOM 592 C C . LEU A 1 74 ? 4.221 12.133 -6.618 1.00 95.44 74 LEU A C 1
ATOM 594 O O . LEU A 1 74 ? 3.483 11.289 -6.110 1.00 95.44 74 LEU A O 1
ATOM 598 N N . SER A 1 75 ? 4.508 13.283 -6.005 1.00 94.25 75 SER A N 1
ATOM 599 C CA . SER A 1 75 ? 3.953 13.665 -4.702 1.00 94.25 75 SER A CA 1
ATOM 600 C C . SER A 1 75 ? 2.435 13.858 -4.770 1.00 94.25 75 SER A C 1
ATOM 602 O O . SER A 1 75 ? 1.711 13.369 -3.903 1.00 94.25 75 SER A O 1
ATOM 604 N N . LEU A 1 76 ? 1.929 14.498 -5.828 1.00 94.44 76 LEU A N 1
ATOM 605 C CA . LEU A 1 76 ? 0.489 14.638 -6.063 1.00 94.44 76 LEU A CA 1
ATOM 606 C C . LEU A 1 76 ? -0.182 13.275 -6.284 1.00 94.44 76 LEU A C 1
ATOM 608 O O . LEU A 1 76 ? -1.228 13.005 -5.691 1.00 94.44 76 LEU A O 1
ATOM 612 N N . LEU A 1 77 ? 0.441 12.383 -7.064 1.00 95.94 77 LEU A N 1
ATOM 613 C CA . LEU A 1 77 ? -0.042 11.011 -7.252 1.00 95.94 77 LEU A CA 1
ATOM 614 C C . LEU A 1 77 ? -0.038 10.204 -5.947 1.00 95.94 77 LEU A C 1
ATOM 616 O O . LEU A 1 77 ? -0.931 9.387 -5.724 1.00 95.94 77 LEU A O 1
ATOM 620 N N . PHE A 1 78 ? 0.934 10.433 -5.064 1.00 94.00 78 PHE A N 1
ATOM 621 C CA . PHE A 1 78 ? 0.964 9.791 -3.753 1.00 94.00 78 PHE A CA 1
ATOM 622 C C . PHE A 1 78 ? -0.217 10.236 -2.883 1.00 94.00 78 PHE A C 1
ATOM 624 O O . PHE A 1 78 ? -0.901 9.394 -2.296 1.00 94.00 78 PHE A O 1
ATOM 631 N N . ILE A 1 79 ? -0.491 11.545 -2.830 1.00 92.75 79 ILE A N 1
ATOM 632 C CA . ILE A 1 79 ? -1.645 12.096 -2.104 1.00 92.75 79 ILE A CA 1
ATOM 633 C C . ILE A 1 79 ? -2.943 11.523 -2.682 1.00 92.75 79 ILE A C 1
ATOM 635 O O . ILE A 1 79 ? -3.774 11.014 -1.930 1.00 92.75 79 ILE A O 1
ATOM 639 N N . TRP A 1 80 ? -3.079 11.528 -4.012 1.00 94.44 80 TRP A N 1
ATOM 640 C CA . TRP A 1 80 ? -4.193 10.903 -4.725 1.00 94.44 80 TRP A CA 1
ATOM 641 C C . TRP A 1 80 ? -4.402 9.455 -4.277 1.00 94.44 80 TRP A C 1
ATOM 643 O O . TRP A 1 80 ? -5.481 9.108 -3.791 1.00 94.44 80 TRP A O 1
ATOM 653 N N . MET A 1 81 ? -3.358 8.625 -4.353 1.00 95.31 81 MET A N 1
ATOM 654 C CA . MET A 1 81 ? -3.424 7.224 -3.944 1.00 95.31 81 MET A CA 1
ATOM 655 C C . MET A 1 81 ? -3.902 7.078 -2.496 1.00 95.31 81 MET A C 1
ATOM 657 O O . MET A 1 81 ? -4.808 6.289 -2.229 1.00 95.31 81 MET A O 1
ATOM 661 N N . LYS A 1 82 ? -3.322 7.827 -1.551 1.00 92.75 82 LYS A N 1
ATOM 662 C CA . LYS A 1 82 ? -3.671 7.710 -0.127 1.00 92.75 82 LYS A CA 1
ATOM 663 C C . LYS A 1 82 ? -5.114 8.127 0.162 1.00 92.75 82 LYS A C 1
ATOM 665 O O . LYS A 1 82 ? -5.786 7.447 0.938 1.00 92.75 82 LYS A O 1
ATOM 670 N N . CYS A 1 83 ? -5.622 9.168 -0.498 1.00 91.62 83 CYS A N 1
ATOM 671 C CA . CYS A 1 83 ? -7.029 9.561 -0.401 1.00 91.62 83 CYS A CA 1
ATOM 672 C C . CYS A 1 83 ? -7.964 8.443 -0.880 1.00 91.62 83 CYS A C 1
ATOM 674 O O . CYS A 1 83 ? -8.881 8.046 -0.162 1.00 91.62 83 CYS A O 1
ATOM 676 N N . TRP A 1 84 ? -7.705 7.879 -2.061 1.00 93.38 84 TRP A N 1
ATOM 677 C CA . TRP A 1 84 ? -8.515 6.792 -2.619 1.00 93.38 84 TRP A CA 1
ATOM 678 C C . TRP A 1 84 ? -8.461 5.513 -1.785 1.00 93.38 84 TRP A C 1
ATOM 680 O O . TRP A 1 84 ? -9.484 4.859 -1.588 1.00 93.38 84 TRP A O 1
ATOM 690 N N . GLN A 1 85 ? -7.299 5.181 -1.224 1.00 94.31 85 GLN A N 1
ATOM 691 C CA . GLN A 1 85 ? -7.167 4.060 -0.296 1.00 94.31 85 GLN A CA 1
ATOM 692 C C . GLN A 1 85 ? -7.969 4.263 0.989 1.00 94.31 85 GLN A C 1
ATOM 694 O O . GLN A 1 85 ? -8.514 3.298 1.520 1.00 94.31 85 GLN A O 1
ATOM 699 N N . SER A 1 86 ? -8.069 5.498 1.480 1.00 91.69 86 SER A N 1
ATOM 700 C CA . SER A 1 86 ? -8.917 5.802 2.630 1.00 91.69 86 SER A CA 1
ATOM 701 C C . SER A 1 86 ? -10.402 5.644 2.301 1.00 91.69 86 SER A C 1
ATOM 703 O O . SER A 1 86 ? -11.134 4.982 3.040 1.00 91.69 86 SER A O 1
ATOM 705 N N . LEU A 1 87 ? -10.832 6.127 1.129 1.00 90.81 87 LEU A N 1
ATOM 706 C CA . LEU A 1 87 ? -12.192 5.906 0.629 1.00 90.81 87 LEU A CA 1
ATOM 707 C C . LEU A 1 87 ? -12.502 4.413 0.447 1.00 90.81 87 LEU A C 1
ATOM 709 O O . LEU A 1 87 ? -13.601 3.974 0.791 1.00 90.81 87 LEU A O 1
ATOM 713 N N . PHE A 1 88 ? -11.539 3.621 -0.035 1.00 93.12 88 PHE A N 1
ATOM 714 C CA . PHE A 1 88 ? -11.645 2.162 -0.092 1.00 93.12 88 PHE A CA 1
ATOM 715 C C . PHE A 1 88 ? -11.886 1.565 1.302 1.00 93.12 88 PHE A C 1
ATOM 717 O O . PHE A 1 88 ? -12.858 0.833 1.476 1.00 93.12 88 PHE A O 1
ATOM 724 N N . CYS A 1 89 ? -11.085 1.928 2.312 1.00 91.56 89 CYS A N 1
ATOM 725 C CA . CYS A 1 89 ? -11.270 1.450 3.688 1.00 91.56 89 CYS A CA 1
ATOM 726 C C . CYS A 1 89 ? -12.632 1.856 4.284 1.00 91.56 89 CYS A C 1
ATOM 728 O O . CYS A 1 89 ? -13.270 1.052 4.971 1.00 91.56 89 CYS A O 1
ATOM 730 N N . ARG A 1 90 ? -13.126 3.068 3.992 1.00 88.56 90 ARG A N 1
ATOM 731 C CA . ARG A 1 90 ? -14.465 3.523 4.412 1.00 88.56 90 ARG A CA 1
ATOM 732 C C . ARG A 1 90 ? -15.577 2.709 3.755 1.00 88.56 90 ARG A C 1
ATOM 734 O O . ARG A 1 90 ? -16.509 2.275 4.431 1.00 88.56 90 ARG A O 1
ATOM 741 N N . ARG A 1 91 ? -15.487 2.484 2.442 1.00 89.75 91 ARG A N 1
ATOM 742 C CA . ARG A 1 91 ? -16.457 1.675 1.684 1.00 89.75 91 ARG A CA 1
ATOM 743 C C . ARG A 1 91 ? -16.455 0.220 2.148 1.00 89.75 91 ARG A C 1
ATOM 745 O O . ARG A 1 91 ? -17.525 -0.356 2.318 1.00 89.7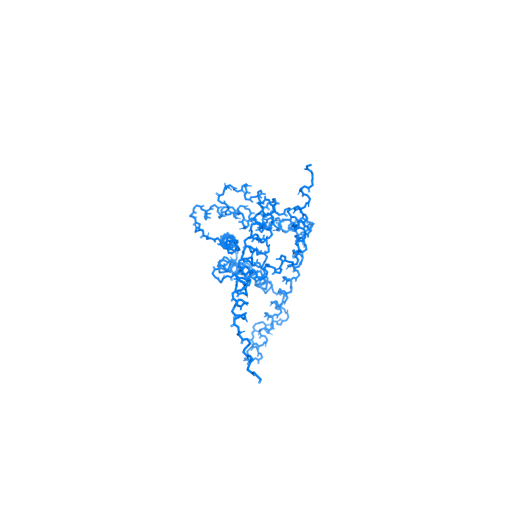5 91 ARG A O 1
ATOM 752 N N . LEU A 1 92 ? -15.275 -0.341 2.396 1.00 91.38 92 LEU A N 1
ATOM 753 C CA . LEU A 1 92 ? -15.103 -1.691 2.923 1.00 91.38 92 LEU A CA 1
ATOM 754 C C . LEU A 1 92 ? -15.720 -1.828 4.321 1.00 91.38 92 LEU A C 1
ATOM 756 O O . LEU A 1 92 ? -16.508 -2.741 4.556 1.00 91.38 92 LEU A O 1
ATOM 760 N N . SER A 1 93 ? -15.454 -0.870 5.212 1.00 88.56 93 SER A N 1
ATOM 761 C CA . SER A 1 93 ? -16.077 -0.816 6.542 1.00 88.56 93 SER A CA 1
ATOM 762 C C . SER A 1 93 ? -17.601 -0.745 6.465 1.00 88.56 93 SER A C 1
ATOM 764 O O . SER A 1 93 ? -18.295 -1.467 7.176 1.00 88.56 93 SER A O 1
ATOM 766 N N . ALA A 1 94 ? -18.151 0.089 5.582 1.00 87.00 94 ALA A N 1
ATOM 767 C CA . ALA A 1 94 ? -19.597 0.192 5.423 1.00 87.00 94 ALA A CA 1
ATOM 768 C C . ALA A 1 94 ? -20.223 -1.085 4.840 1.00 87.00 94 ALA A C 1
ATOM 770 O O . ALA A 1 94 ? -21.304 -1.486 5.271 1.00 87.00 94 ALA A O 1
ATOM 771 N N . PHE A 1 95 ? -19.522 -1.759 3.922 1.00 87.31 95 PHE A N 1
ATOM 772 C CA . PHE A 1 95 ? -19.927 -3.063 3.401 1.00 87.31 95 PHE A CA 1
ATOM 773 C C . PHE A 1 95 ? -20.006 -4.120 4.514 1.00 87.31 95 PHE A C 1
ATOM 775 O O . PHE A 1 95 ? -20.993 -4.852 4.578 1.00 87.31 95 PHE A O 1
ATOM 782 N N . MET A 1 96 ? -19.038 -4.144 5.439 1.00 85.44 96 MET A N 1
ATOM 783 C CA . MET A 1 96 ? -19.068 -5.033 6.611 1.00 85.44 96 MET A CA 1
ATOM 784 C C . MET A 1 96 ? -20.288 -4.779 7.510 1.00 85.44 96 MET A C 1
ATOM 786 O O . MET A 1 96 ? -20.953 -5.722 7.932 1.00 85.44 96 MET A O 1
ATOM 790 N N . HIS A 1 97 ? -20.620 -3.509 7.763 1.00 81.31 97 HIS A N 1
ATOM 791 C CA . HIS A 1 97 ? -21.730 -3.126 8.645 1.00 81.31 97 HIS A CA 1
ATOM 792 C C . HIS A 1 97 ? -23.107 -3.175 7.968 1.00 81.31 97 HIS A C 1
ATOM 794 O O . HIS A 1 97 ? -24.122 -2.992 8.637 1.00 81.31 97 HIS A O 1
ATOM 800 N N . ARG A 1 98 ? -23.163 -3.419 6.647 1.00 77.81 98 ARG A N 1
ATOM 801 C CA . ARG A 1 98 ? -24.367 -3.233 5.813 1.00 77.81 98 ARG A CA 1
ATOM 802 C C . ARG A 1 98 ? -24.973 -1.833 5.968 1.00 77.81 98 ARG A C 1
ATOM 804 O O . ARG A 1 98 ? -26.190 -1.667 5.907 1.00 77.81 98 ARG A O 1
ATOM 811 N N . SER A 1 99 ? -24.113 -0.842 6.175 1.00 75.56 99 SER A N 1
ATOM 812 C CA . SER A 1 99 ? -24.498 0.554 6.361 1.00 75.56 99 SER A CA 1
ATOM 813 C C . SER A 1 99 ? -24.453 1.296 5.033 1.00 75.56 99 SER A C 1
ATOM 815 O O . SER A 1 99 ? -23.573 1.061 4.201 1.00 75.56 99 SER A O 1
ATOM 817 N N . GLU A 1 100 ? -25.369 2.240 4.842 1.00 69.75 100 GLU A N 1
ATOM 818 C CA . GLU A 1 100 ? -25.327 3.115 3.676 1.00 69.75 100 GLU A CA 1
ATOM 819 C C . GLU A 1 100 ? -24.142 4.081 3.762 1.00 69.75 100 GLU A C 1
ATOM 821 O O . GLU A 1 100 ? -23.923 4.768 4.765 1.00 69.75 100 GLU A O 1
ATOM 826 N N . VAL A 1 101 ? -23.358 4.144 2.685 1.00 69.75 101 VAL A N 1
ATOM 827 C CA . VAL A 1 101 ? -22.230 5.070 2.592 1.00 69.75 101 VAL A CA 1
ATOM 828 C C . VAL A 1 101 ? -22.751 6.413 2.119 1.00 69.75 101 VAL A C 1
ATOM 830 O O . VAL A 1 101 ? -23.048 6.592 0.940 1.00 69.75 101 VAL A O 1
ATOM 833 N N . GLN A 1 102 ? -22.786 7.387 3.022 1.00 71.94 102 GLN A N 1
ATOM 834 C CA . GLN A 1 102 ? -23.001 8.773 2.621 1.00 71.94 102 GLN A CA 1
ATOM 835 C C . GLN A 1 102 ? -21.817 9.253 1.774 1.00 71.94 102 GLN A C 1
ATOM 837 O O . GLN A 1 102 ? -20.657 9.041 2.154 1.00 71.94 102 GLN A O 1
ATOM 842 N N . LEU A 1 103 ? -22.115 9.891 0.638 1.00 69.81 103 LEU A N 1
ATOM 843 C CA . LEU A 1 103 ? -21.110 10.516 -0.219 1.00 69.81 103 LEU A CA 1
ATOM 844 C C . LEU A 1 103 ? -20.339 11.579 0.584 1.00 69.81 103 LEU A C 1
ATOM 846 O O . LEU A 1 103 ? -20.967 12.347 1.317 1.00 69.81 103 LEU A O 1
ATOM 850 N N . PRO A 1 104 ? -18.997 11.612 0.493 1.00 73.56 104 PRO A N 1
ATOM 851 C CA . PRO A 1 104 ? -18.209 12.624 1.182 1.00 73.56 104 PRO A CA 1
ATOM 852 C C . PRO A 1 104 ? -18.506 14.008 0.596 1.00 73.56 104 PRO A C 1
ATOM 854 O O . PRO A 1 104 ? -18.589 14.178 -0.622 1.00 73.56 104 PRO A O 1
ATOM 857 N N . SER A 1 105 ? -18.657 15.001 1.469 1.00 79.19 105 SER A N 1
ATOM 858 C CA . SER A 1 105 ? -18.722 16.405 1.070 1.00 79.19 105 SER A CA 1
ATOM 859 C C . SER A 1 105 ? -17.359 16.878 0.556 1.00 79.19 105 SER A C 1
ATOM 861 O O . SER A 1 105 ? -16.321 16.307 0.888 1.00 79.19 105 SER A O 1
ATOM 863 N N . VAL A 1 106 ? -17.327 17.980 -0.198 1.00 80.19 106 VAL A N 1
ATOM 864 C CA . VAL A 1 106 ? -16.070 18.616 -0.639 1.00 80.19 106 VAL A CA 1
ATOM 865 C C . VAL A 1 106 ? -15.174 18.954 0.558 1.00 80.19 106 VAL A C 1
ATOM 867 O O . VAL A 1 106 ? -13.962 18.761 0.499 1.00 80.19 106 VAL A O 1
ATOM 870 N N . LYS A 1 107 ? -15.767 19.398 1.674 1.00 80.62 107 LYS A N 1
ATOM 871 C CA . LYS A 1 107 ? -15.029 19.669 2.919 1.00 80.62 107 LYS A CA 1
ATOM 872 C C . LYS A 1 107 ? -14.377 18.407 3.485 1.00 80.62 107 LYS A C 1
ATOM 874 O O . LYS A 1 107 ? -13.228 18.467 3.917 1.00 80.62 107 LYS A O 1
ATOM 879 N N . ASP A 1 108 ? -15.082 17.281 3.425 1.00 78.06 108 ASP A N 1
ATOM 880 C CA . ASP A 1 108 ? -14.591 15.988 3.905 1.00 78.06 108 ASP A CA 1
ATOM 881 C C . ASP A 1 108 ? -13.414 15.518 3.044 1.00 78.06 108 ASP A C 1
ATOM 883 O O . ASP A 1 108 ? -12.398 15.088 3.574 1.00 78.06 108 ASP A O 1
ATOM 887 N N . ILE A 1 109 ? -13.499 15.694 1.718 1.00 80.88 109 ILE A N 1
ATOM 888 C CA . ILE A 1 109 ? -12.414 15.357 0.783 1.00 80.88 109 ILE A CA 1
ATOM 889 C C . ILE A 1 109 ? -11.161 16.193 1.067 1.00 80.88 109 ILE A C 1
ATOM 891 O O . ILE A 1 109 ? -10.056 15.654 1.096 1.00 80.88 109 ILE A O 1
ATOM 895 N N . VAL A 1 110 ? -11.314 17.501 1.296 1.00 81.62 110 VAL A N 1
ATOM 896 C CA . VAL A 1 110 ? -10.178 18.380 1.619 1.00 81.62 110 VAL A CA 1
ATOM 897 C C . VAL A 1 110 ? -9.561 17.996 2.963 1.00 81.62 110 VAL A C 1
ATOM 899 O O . VAL A 1 110 ? -8.344 17.850 3.058 1.00 81.62 110 VAL A O 1
ATOM 902 N N . HIS A 1 111 ? -10.378 17.782 3.995 1.00 82.00 111 HIS A N 1
ATOM 903 C CA . HIS A 1 111 ? -9.892 17.354 5.308 1.00 82.00 111 HIS A CA 1
ATOM 904 C C . HIS A 1 111 ? -9.179 15.997 5.236 1.00 82.00 111 HIS A C 1
ATOM 906 O O . HIS A 1 111 ? -8.094 15.823 5.799 1.00 82.00 111 HIS A O 1
ATOM 912 N N . LEU A 1 112 ? -9.744 15.056 4.478 1.00 83.19 112 LEU A N 1
ATOM 913 C CA . LEU A 1 112 ? -9.138 13.766 4.199 1.00 83.19 112 LEU A CA 1
ATOM 914 C C . LEU A 1 112 ? -7.772 13.941 3.526 1.00 83.19 112 LEU A C 1
ATOM 916 O O . LEU A 1 112 ? -6.789 13.378 3.997 1.00 83.19 112 LEU A O 1
ATOM 920 N N . ALA A 1 113 ? -7.680 14.761 2.480 1.00 84.75 113 ALA A N 1
ATOM 921 C CA . ALA A 1 113 ? -6.423 15.005 1.781 1.00 84.75 113 ALA A CA 1
ATOM 922 C C . ALA A 1 113 ? -5.354 15.607 2.700 1.00 84.75 113 ALA A C 1
ATOM 924 O O . ALA A 1 113 ? -4.213 15.141 2.703 1.00 84.75 113 ALA A O 1
ATOM 925 N N . VAL A 1 114 ? -5.719 16.584 3.534 1.00 85.25 114 VAL A N 1
ATOM 926 C CA . VAL A 1 114 ? -4.801 17.186 4.511 1.00 85.25 114 VAL A CA 1
ATOM 927 C C . VAL A 1 114 ? -4.338 16.148 5.534 1.00 85.25 114 VAL A C 1
ATOM 929 O O . VAL A 1 114 ? -3.141 16.054 5.807 1.00 85.25 114 VAL A O 1
ATOM 932 N N . SER A 1 115 ? -5.252 15.331 6.066 1.00 81.81 115 SER A N 1
ATOM 933 C CA . SER A 1 115 ? -4.913 14.312 7.065 1.00 81.81 115 SER A CA 1
ATOM 934 C C . SER A 1 115 ? -4.012 13.215 6.521 1.00 81.81 115 SER A C 1
ATOM 936 O O . SER A 1 115 ? -3.003 12.886 7.150 1.00 81.81 115 SER A O 1
ATOM 938 N N . GLN A 1 116 ? -4.313 12.711 5.324 1.00 86.31 116 GLN A N 1
ATOM 939 C CA . GLN A 1 116 ? -3.486 11.711 4.670 1.00 86.31 116 GLN A CA 1
ATOM 940 C C . GLN A 1 116 ? -2.121 12.297 4.311 1.00 86.31 116 GLN A C 1
ATOM 942 O O . GLN A 1 116 ? -1.114 11.652 4.567 1.00 86.31 116 GLN A O 1
ATOM 947 N N . THR A 1 117 ? -2.044 13.532 3.816 1.00 85.19 117 THR A N 1
ATOM 948 C CA . THR A 1 117 ? -0.759 14.153 3.452 1.00 85.19 117 THR A CA 1
ATOM 949 C C . THR A 1 117 ? 0.126 14.392 4.675 1.00 85.19 117 THR A C 1
ATOM 951 O O . THR A 1 117 ? 1.289 13.983 4.688 1.00 85.19 117 THR A O 1
ATOM 954 N N . ALA A 1 118 ? -0.415 15.012 5.727 1.00 86.62 118 ALA A N 1
ATOM 955 C CA . ALA A 1 118 ? 0.350 15.358 6.922 1.00 86.62 118 ALA A CA 1
ATOM 956 C C . ALA A 1 118 ? 0.844 14.114 7.671 1.00 86.62 118 ALA A C 1
ATOM 958 O O . ALA A 1 118 ? 1.989 14.069 8.113 1.00 86.62 118 ALA A O 1
ATOM 959 N N . LEU A 1 119 ? -0.004 13.088 7.794 1.00 87.81 119 LEU A N 1
ATOM 960 C CA . LEU A 1 119 ? 0.356 11.879 8.524 1.00 87.81 119 LEU A CA 1
ATOM 961 C C . LEU A 1 119 ? 1.151 10.905 7.650 1.00 87.81 119 LEU A C 1
ATOM 963 O O . LEU A 1 119 ? 2.232 10.504 8.065 1.00 87.81 119 LEU A O 1
ATOM 967 N N . GLN A 1 120 ? 0.693 10.551 6.443 1.00 89.75 120 GLN A N 1
ATOM 968 C CA . GLN A 1 120 ? 1.319 9.494 5.624 1.00 89.75 120 GLN A CA 1
ATOM 969 C C . GLN A 1 120 ? 2.704 9.870 5.087 1.00 89.75 120 GLN A C 1
ATOM 971 O O . GLN A 1 120 ? 3.519 8.974 4.877 1.00 89.75 120 GLN A O 1
ATOM 976 N N . SER A 1 121 ? 2.996 11.160 4.883 1.00 89.31 121 SER A N 1
ATOM 977 C CA . SER A 1 121 ? 4.311 11.616 4.396 1.00 89.31 121 SER A CA 1
ATOM 978 C C . SER A 1 121 ? 5.452 11.215 5.335 1.00 89.31 121 SER A C 1
ATOM 980 O O . SER A 1 121 ? 6.494 10.744 4.882 1.00 89.31 121 SER A O 1
ATOM 982 N N . SER A 1 122 ? 5.225 11.285 6.650 1.00 90.00 122 SER A N 1
ATOM 983 C CA . SER A 1 122 ? 6.197 10.835 7.654 1.00 90.00 122 SER A CA 1
ATOM 984 C C . SER A 1 122 ? 6.533 9.338 7.550 1.00 90.00 122 SER A C 1
ATOM 986 O O . SER A 1 122 ? 7.601 8.911 7.995 1.00 90.00 122 SER A O 1
ATOM 988 N N . GLY A 1 123 ? 5.666 8.541 6.912 1.00 87.38 123 GLY A N 1
ATOM 989 C CA . GLY A 1 123 ? 5.852 7.103 6.729 1.00 87.38 123 GLY A CA 1
ATOM 990 C C . GLY A 1 123 ? 7.058 6.750 5.869 1.00 87.38 123 GLY A C 1
ATOM 991 O O . GLY A 1 123 ? 7.687 5.727 6.125 1.00 87.38 123 GLY A O 1
ATOM 992 N N . PHE A 1 124 ? 7.450 7.617 4.929 1.00 87.56 124 PHE A N 1
ATOM 993 C CA . PHE A 1 124 ? 8.653 7.413 4.115 1.00 87.56 124 PHE A CA 1
ATOM 994 C C . PHE A 1 124 ? 9.946 7.405 4.936 1.00 87.56 124 PHE A C 1
ATOM 996 O O . PHE A 1 124 ? 10.921 6.794 4.515 1.00 87.56 124 PHE A O 1
ATOM 1003 N N . ILE A 1 125 ? 9.953 8.048 6.107 1.00 90.62 125 ILE A N 1
ATOM 1004 C CA . ILE A 1 125 ? 11.115 8.106 7.003 1.00 90.62 125 ILE A CA 1
ATOM 1005 C C . ILE A 1 125 ? 10.947 7.103 8.147 1.00 90.62 125 ILE A C 1
ATOM 1007 O O . ILE A 1 125 ? 11.857 6.331 8.454 1.00 90.62 125 ILE A O 1
ATOM 1011 N N . LEU A 1 126 ? 9.765 7.083 8.771 1.00 91.88 126 LEU A N 1
ATOM 1012 C CA . LEU A 1 126 ? 9.526 6.289 9.972 1.00 91.88 126 LEU A CA 1
ATOM 1013 C C . LEU A 1 126 ? 9.422 4.787 9.690 1.00 91.88 126 LEU A C 1
ATOM 1015 O O . LEU A 1 126 ? 9.872 4.007 10.525 1.00 91.88 126 LEU A O 1
ATOM 1019 N N . LEU A 1 127 ? 8.880 4.354 8.543 1.00 90.12 127 LEU A N 1
ATOM 1020 C CA . LEU A 1 127 ? 8.791 2.921 8.232 1.00 90.12 127 LEU A CA 1
ATOM 1021 C C . LEU A 1 127 ? 10.165 2.282 7.986 1.00 90.12 127 LEU A C 1
ATOM 1023 O O . LEU A 1 127 ? 10.421 1.252 8.612 1.00 90.12 127 LEU A O 1
ATOM 1027 N N . PRO A 1 128 ? 11.074 2.857 7.170 1.00 89.62 128 PRO A N 1
ATOM 1028 C CA . PRO A 1 128 ? 12.428 2.319 7.034 1.00 89.62 128 PRO A CA 1
ATOM 1029 C C . PRO A 1 128 ? 13.191 2.292 8.361 1.00 89.62 128 PRO A C 1
ATOM 1031 O O . PRO A 1 128 ? 13.815 1.287 8.691 1.00 89.62 128 PRO A O 1
ATOM 1034 N N . LEU A 1 129 ? 13.090 3.355 9.166 1.00 88.94 129 LEU A N 1
ATOM 1035 C CA . LEU A 1 129 ? 13.742 3.411 10.476 1.00 88.94 129 LEU A CA 1
ATOM 1036 C C . LEU A 1 129 ? 13.194 2.341 11.435 1.00 88.94 129 LEU A C 1
ATOM 1038 O O . LEU A 1 129 ? 13.951 1.672 12.143 1.00 88.94 129 LEU A O 1
ATOM 1042 N N . ALA A 1 130 ? 11.875 2.147 11.439 1.00 88.50 130 ALA A N 1
ATOM 1043 C CA . ALA A 1 130 ? 11.234 1.125 12.253 1.00 88.50 130 ALA A CA 1
ATOM 1044 C C . ALA A 1 130 ? 11.584 -0.294 11.778 1.00 88.50 130 ALA A C 1
ATOM 1046 O O . ALA A 1 130 ? 11.741 -1.191 12.602 1.00 88.50 130 ALA A O 1
ATOM 1047 N N . PHE A 1 131 ? 11.748 -0.490 10.467 1.00 87.06 131 PHE A N 1
ATOM 1048 C CA . PHE A 1 131 ? 12.186 -1.756 9.883 1.00 87.06 131 PHE A CA 1
ATOM 1049 C C . PHE A 1 131 ? 13.619 -2.103 10.302 1.00 87.06 131 PHE A C 1
ATOM 1051 O O . PHE A 1 131 ? 13.862 -3.211 10.769 1.00 87.06 131 PHE A O 1
ATOM 1058 N N . LEU A 1 132 ? 14.546 -1.139 10.231 1.00 87.75 132 LEU A N 1
ATOM 1059 C CA . LEU A 1 132 ? 15.943 -1.321 10.652 1.00 87.75 132 LEU A CA 1
ATOM 1060 C C . LEU A 1 132 ? 16.079 -1.654 12.141 1.00 87.75 132 LEU A C 1
ATOM 1062 O O . LEU A 1 132 ? 16.962 -2.408 12.536 1.00 87.75 132 LEU A O 1
ATOM 1066 N N . THR A 1 133 ? 15.194 -1.105 12.971 1.00 84.81 133 THR A N 1
ATOM 1067 C CA . THR A 1 133 ? 15.170 -1.375 14.415 1.00 84.81 133 THR A CA 1
ATOM 1068 C C . THR A 1 133 ? 14.384 -2.639 14.780 1.00 84.81 133 THR A C 1
ATOM 1070 O O . THR A 1 133 ? 14.425 -3.039 15.943 1.00 84.81 133 THR A O 1
ATOM 1073 N N . ALA A 1 134 ? 13.718 -3.277 13.802 1.00 76.69 134 ALA A N 1
ATOM 1074 C CA . ALA A 1 134 ? 12.884 -4.487 13.848 1.00 76.69 134 ALA A CA 1
ATOM 1075 C C . ALA A 1 134 ? 11.717 -4.463 14.850 1.00 76.69 134 ALA A C 1
ATOM 1077 O O . ALA A 1 134 ? 10.567 -4.670 14.467 1.00 76.69 134 ALA A O 1
ATOM 1078 N N . LEU A 1 135 ? 12.005 -4.188 16.124 1.00 73.56 135 LEU A N 1
ATOM 1079 C CA . LEU A 1 135 ? 11.059 -4.096 17.226 1.00 73.56 135 LEU A CA 1
ATOM 1080 C C . LEU A 1 135 ? 9.880 -3.177 16.868 1.00 73.56 135 LEU A C 1
ATOM 1082 O O . LEU A 1 135 ? 8.786 -3.694 16.687 1.00 73.56 135 LEU A O 1
ATOM 1086 N N . PRO A 1 136 ? 10.026 -1.854 16.667 1.00 83.38 136 PRO A N 1
ATOM 1087 C CA . PRO A 1 136 ? 8.872 -0.969 16.501 1.00 83.38 136 PRO A CA 1
ATOM 1088 C C . PRO A 1 136 ? 8.108 -1.153 15.174 1.00 83.38 136 PRO A C 1
ATOM 1090 O O . PRO A 1 136 ? 7.034 -0.566 15.021 1.00 83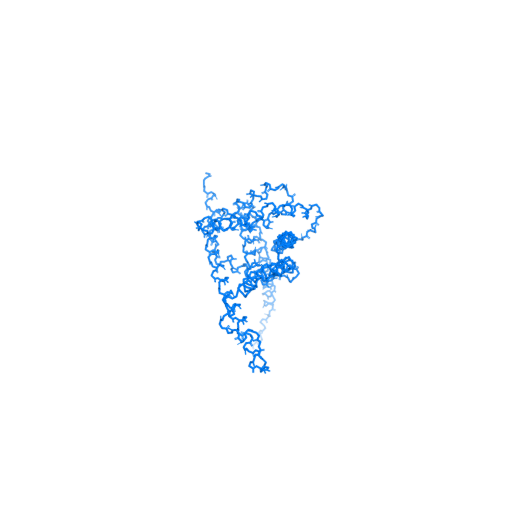.38 136 PRO A O 1
ATOM 1093 N N . PHE A 1 137 ? 8.609 -1.954 14.222 1.00 86.88 137 PHE A N 1
ATOM 1094 C CA . PHE A 1 137 ? 8.079 -2.023 12.857 1.00 86.88 137 PHE A CA 1
ATOM 1095 C C . PHE A 1 137 ? 6.584 -2.331 12.806 1.00 86.88 137 PHE A C 1
ATOM 1097 O O . PHE A 1 137 ? 5.829 -1.579 12.192 1.00 86.88 137 PHE A O 1
ATOM 1104 N N . ALA A 1 138 ? 6.126 -3.381 13.493 1.00 89.75 138 ALA A N 1
ATOM 1105 C CA . ALA A 1 138 ? 4.726 -3.792 13.407 1.00 89.75 138 ALA A CA 1
ATOM 1106 C C . ALA A 1 138 ? 3.768 -2.712 13.935 1.00 89.75 138 ALA A C 1
ATOM 1108 O O . ALA A 1 138 ? 2.672 -2.534 13.400 1.00 89.75 138 ALA A O 1
ATOM 1109 N N . TRP A 1 139 ? 4.173 -1.972 14.969 1.00 91.12 139 TRP A N 1
ATOM 1110 C CA . TRP A 1 139 ? 3.380 -0.888 15.549 1.00 91.12 139 TRP A CA 1
ATOM 1111 C C . TRP A 1 139 ? 3.299 0.324 14.630 1.00 91.12 139 TRP A C 1
ATOM 1113 O O . TRP A 1 139 ? 2.211 0.849 14.402 1.00 91.12 139 TRP A O 1
ATOM 1123 N N . VAL A 1 140 ? 4.440 0.743 14.081 1.00 92.25 140 VAL A N 1
ATOM 1124 C CA . VAL A 1 140 ? 4.505 1.868 13.142 1.00 92.25 140 VAL A CA 1
ATOM 1125 C C . VAL A 1 140 ? 3.730 1.526 11.869 1.00 92.25 140 VAL A C 1
ATOM 1127 O O . VAL A 1 140 ? 2.932 2.331 11.396 1.00 92.25 140 VAL A O 1
ATOM 1130 N N . TYR A 1 141 ? 3.871 0.299 11.370 1.00 93.06 141 TYR A N 1
ATOM 1131 C CA . TYR A 1 141 ? 3.108 -0.196 10.229 1.00 93.06 141 TYR A CA 1
ATOM 1132 C C . TYR A 1 141 ? 1.597 -0.172 10.494 1.00 93.06 141 TYR A C 1
ATOM 1134 O O . TYR A 1 141 ? 0.836 0.385 9.703 1.00 93.06 141 TYR A O 1
ATOM 1142 N N . ALA A 1 142 ? 1.164 -0.699 11.644 1.00 93.25 142 ALA A N 1
ATOM 1143 C CA . ALA A 1 142 ? -0.238 -0.672 12.047 1.00 93.25 142 ALA A CA 1
ATOM 1144 C C . ALA A 1 142 ? -0.786 0.752 12.151 1.00 93.25 142 ALA A C 1
ATOM 1146 O O . ALA A 1 142 ? -1.887 1.018 11.680 1.00 93.25 142 ALA A O 1
ATOM 1147 N N . PHE A 1 143 ? -0.009 1.677 12.714 1.00 94.31 143 PHE A N 1
ATOM 1148 C CA . PHE A 1 143 ? -0.389 3.081 12.802 1.00 94.31 143 PHE A CA 1
ATOM 1149 C C . PHE A 1 143 ? -0.717 3.668 11.421 1.00 94.31 143 PHE A C 1
ATOM 1151 O O . PHE A 1 143 ? -1.804 4.212 11.246 1.00 94.31 143 PHE A O 1
ATOM 1158 N N . TYR A 1 144 ? 0.154 3.503 10.420 1.00 93.38 144 TYR A N 1
ATOM 1159 C CA . TYR A 1 144 ? -0.090 4.048 9.075 1.00 93.38 144 TYR A CA 1
ATOM 1160 C C . TYR A 1 144 ? -1.266 3.396 8.344 1.00 93.38 144 TYR A C 1
ATOM 1162 O O . TYR A 1 144 ? -1.972 4.068 7.581 1.00 93.38 144 TYR A O 1
ATOM 1170 N N . GLN A 1 145 ? -1.508 2.105 8.583 1.00 94.00 145 GLN A N 1
ATOM 1171 C CA . GLN A 1 145 ? -2.693 1.441 8.042 1.00 94.00 145 GLN A CA 1
ATOM 1172 C C . GLN A 1 145 ? -3.971 1.979 8.699 1.00 94.00 145 GLN A C 1
ATOM 1174 O O . GLN A 1 145 ? -4.913 2.336 7.993 1.00 94.00 145 GLN A O 1
ATOM 1179 N N . ASN A 1 146 ? -3.965 2.174 10.020 1.00 92.25 146 ASN A N 1
ATOM 1180 C CA . ASN A 1 146 ? -5.094 2.736 10.764 1.00 92.25 146 ASN A CA 1
ATOM 1181 C C . ASN A 1 146 ? -5.387 4.197 10.379 1.00 92.25 146 ASN A C 1
ATOM 1183 O O . ASN A 1 146 ? -6.549 4.588 10.309 1.00 92.25 146 ASN A O 1
ATOM 1187 N N . VAL A 1 147 ? -4.363 4.996 10.051 1.00 90.62 147 VAL A N 1
ATOM 1188 C CA . VAL A 1 147 ? -4.541 6.369 9.534 1.00 90.62 147 VAL A CA 1
ATOM 1189 C C . VAL A 1 147 ? -5.356 6.379 8.238 1.00 90.62 147 VAL A C 1
ATOM 1191 O O . VAL A 1 147 ? -6.151 7.293 8.016 1.00 90.62 147 VAL A O 1
ATOM 1194 N N . SER A 1 148 ? -5.216 5.351 7.394 1.00 88.19 148 SER A N 1
ATOM 1195 C CA . SER A 1 148 ? -6.034 5.227 6.178 1.00 88.19 148 SER A CA 1
ATOM 1196 C C . SER A 1 148 ? -7.516 5.021 6.512 1.00 88.19 148 SER A C 1
ATOM 1198 O O . SER A 1 148 ? -8.372 5.423 5.736 1.00 88.19 148 SER A O 1
ATOM 1200 N N . LEU A 1 149 ? -7.836 4.424 7.660 1.00 87.19 149 LEU A N 1
ATOM 1201 C CA . LEU A 1 149 ? -9.213 4.192 8.092 1.00 87.19 149 LEU A CA 1
ATOM 1202 C C . LEU A 1 149 ? -9.812 5.406 8.820 1.00 87.19 149 LEU A C 1
ATOM 1204 O O . LEU A 1 149 ? -10.941 5.792 8.538 1.00 87.19 149 LEU A O 1
ATOM 1208 N N . TYR A 1 150 ? -9.060 6.020 9.739 1.00 83.81 150 TYR A N 1
ATOM 1209 C CA . TYR A 1 150 ? -9.570 7.072 10.631 1.00 83.81 150 TYR A CA 1
ATOM 1210 C C . TYR A 1 150 ? -9.354 8.507 10.145 1.00 83.81 150 TYR A C 1
ATOM 1212 O O . TYR A 1 150 ? -9.834 9.438 10.785 1.00 83.81 150 TYR A O 1
ATOM 1220 N N . GLY A 1 151 ? -8.644 8.722 9.034 1.00 71.44 151 GLY A N 1
ATOM 1221 C CA . GLY A 1 151 ? -8.436 10.069 8.481 1.00 71.44 151 GLY A CA 1
ATOM 1222 C C . GLY A 1 151 ? -9.714 10.764 7.982 1.00 71.44 151 GLY A C 1
ATOM 1223 O O . GLY A 1 151 ? -9.697 11.967 7.740 1.00 71.44 151 GLY A O 1
ATOM 1224 N N . ASP A 1 152 ? -10.812 10.018 7.851 1.00 66.69 152 ASP A N 1
ATOM 1225 C CA . ASP A 1 152 ? -12.109 10.471 7.325 1.00 66.69 152 ASP A CA 1
ATOM 1226 C C . ASP A 1 152 ? -13.202 10.577 8.409 1.00 66.69 152 ASP A C 1
ATOM 1228 O O . ASP A 1 152 ? -14.394 10.664 8.112 1.00 66.69 152 ASP A O 1
ATOM 1232 N N . ASP A 1 153 ? -12.831 10.489 9.689 1.00 66.19 153 ASP A N 1
ATOM 1233 C CA . ASP A 1 153 ? -13.820 10.498 10.764 1.00 66.19 153 ASP A CA 1
ATOM 1234 C C . ASP A 1 153 ? -14.469 11.883 10.915 1.00 66.19 153 ASP A C 1
ATOM 1236 O O . ASP A 1 153 ? -13.789 12.906 11.033 1.00 66.19 153 ASP A O 1
ATOM 1240 N N . LYS A 1 154 ? -15.808 11.913 10.921 1.00 59.78 154 LYS A N 1
ATOM 1241 C CA . LYS A 1 154 ? -16.613 13.148 10.900 1.00 59.78 154 LYS A CA 1
ATOM 1242 C C . LYS A 1 154 ? -16.469 13.988 12.178 1.00 59.78 154 LYS A C 1
ATOM 1244 O O . LYS A 1 154 ? -16.925 15.130 12.197 1.00 59.78 154 LYS A O 1
ATOM 1249 N N . SER A 1 155 ? -15.898 13.428 13.247 1.00 54.72 155 SER A N 1
ATOM 1250 C CA . SER A 1 155 ? -15.903 14.019 14.589 1.00 54.72 155 SER A CA 1
ATOM 1251 C C . SER A 1 155 ? -14.772 15.003 14.899 1.00 54.72 155 SER A C 1
ATOM 1253 O O . SER A 1 155 ? -14.966 15.812 15.804 1.00 54.72 155 SER A O 1
ATOM 1255 N N . GLY A 1 156 ? -13.647 15.044 14.172 1.00 58.62 156 GLY A N 1
ATOM 1256 C CA . GLY A 1 156 ? -12.676 16.109 14.438 1.00 58.62 156 GLY A CA 1
ATOM 1257 C C . GLY A 1 156 ? -11.233 15.901 13.995 1.00 58.62 156 GLY A C 1
ATOM 1258 O O . GLY A 1 156 ? -10.721 14.793 13.930 1.00 58.62 156 GLY A O 1
ATOM 1259 N N . THR A 1 157 ? -10.596 17.046 13.726 1.00 72.12 157 THR A N 1
ATOM 1260 C CA . THR A 1 157 ? -9.167 17.411 13.810 1.00 72.12 157 THR A CA 1
ATOM 1261 C C . THR A 1 157 ? -8.119 16.300 13.633 1.00 72.12 157 THR A C 1
ATOM 1263 O O . THR A 1 157 ? -8.111 15.313 14.356 1.00 72.12 157 THR A O 1
ATOM 1266 N N . LEU A 1 158 ? -7.077 16.555 12.828 1.00 80.94 158 LEU A N 1
ATOM 1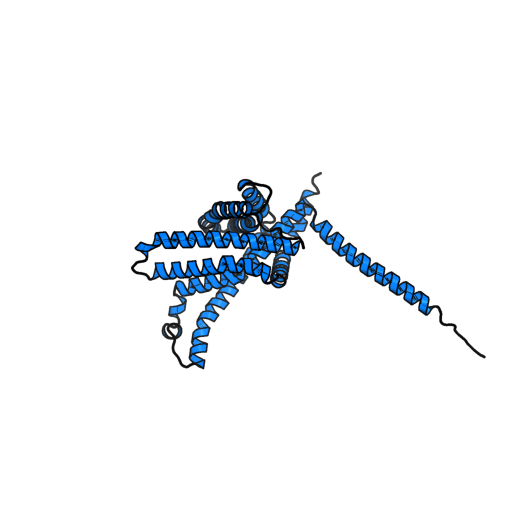267 C CA . LEU A 1 158 ? -5.868 15.712 12.658 1.00 80.94 158 LEU A CA 1
ATOM 1268 C C . LEU A 1 158 ? -5.358 14.996 13.926 1.00 80.94 158 LEU A C 1
ATOM 1270 O O . LEU A 1 158 ? -4.918 13.848 13.877 1.00 80.94 158 LEU A O 1
ATOM 1274 N N . ARG A 1 159 ? -5.420 15.677 15.075 1.00 84.62 159 ARG A N 1
ATOM 1275 C CA . ARG A 1 159 ? -5.017 15.155 16.385 1.00 84.62 159 ARG A CA 1
ATOM 1276 C C . ARG A 1 159 ? -5.829 13.936 16.827 1.00 84.62 159 ARG A C 1
ATOM 1278 O O . ARG A 1 159 ? -5.282 13.037 17.465 1.00 84.62 159 ARG A O 1
ATOM 1285 N N . GLU A 1 160 ? -7.120 13.913 16.535 1.00 84.69 160 GLU A N 1
ATOM 1286 C CA . GLU A 1 160 ? -8.020 12.832 16.917 1.00 84.69 160 GLU A CA 1
ATOM 1287 C C . GLU A 1 160 ? -7.793 11.602 16.036 1.00 84.69 160 GLU A C 1
ATOM 1289 O O . GLU A 1 160 ? -7.581 10.513 16.573 1.00 84.69 160 GLU A O 1
ATOM 1294 N N . ALA A 1 161 ? -7.660 11.797 14.718 1.00 85.44 161 ALA A N 1
ATOM 1295 C CA . ALA A 1 161 ? -7.244 10.750 13.782 1.00 85.44 161 ALA A CA 1
ATOM 1296 C C . ALA A 1 161 ? -5.893 10.129 14.182 1.00 85.44 161 ALA A C 1
ATOM 1298 O O . ALA A 1 161 ? -5.762 8.903 14.238 1.00 85.44 161 ALA A O 1
ATOM 1299 N N . TYR A 1 162 ? -4.906 10.956 14.551 1.00 89.38 162 TYR A N 1
ATOM 1300 C CA . TYR A 1 162 ? -3.618 10.494 15.077 1.00 89.38 162 TYR A CA 1
ATOM 1301 C C . TYR A 1 162 ? -3.790 9.658 16.354 1.00 89.38 162 TYR A C 1
ATOM 1303 O O . TYR A 1 162 ? -3.311 8.525 16.440 1.00 89.38 162 TYR A O 1
ATOM 1311 N N . LYS A 1 163 ? -4.506 10.195 17.352 1.00 89.69 163 LYS A N 1
ATOM 1312 C CA . LYS A 1 163 ? -4.694 9.547 18.657 1.00 89.69 163 LYS A CA 1
ATOM 1313 C C . LYS A 1 163 ? -5.435 8.217 18.523 1.00 89.69 163 LYS A C 1
ATOM 1315 O O . LYS A 1 163 ? -5.020 7.243 19.147 1.00 89.69 163 LYS A O 1
ATOM 1320 N N . ARG A 1 164 ? -6.501 8.158 17.718 1.00 88.19 164 ARG A N 1
ATOM 1321 C CA . ARG A 1 164 ? -7.287 6.938 17.478 1.00 88.19 164 ARG A CA 1
ATOM 1322 C C . ARG A 1 164 ? -6.455 5.889 16.741 1.00 88.19 164 ARG A C 1
ATOM 1324 O O . ARG A 1 164 ? -6.391 4.748 17.198 1.00 88.19 164 ARG A O 1
ATOM 1331 N N . SER A 1 165 ? -5.720 6.293 15.702 1.00 91.00 165 SER A N 1
ATOM 1332 C CA . SER A 1 165 ? -4.818 5.403 14.955 1.00 91.00 165 SER A CA 1
ATOM 1333 C C . SER A 1 165 ? -3.738 4.794 15.848 1.00 91.00 165 SER A C 1
ATOM 1335 O O . SER A 1 165 ? -3.498 3.588 15.785 1.00 91.00 165 SER A O 1
ATOM 1337 N N . LEU A 1 166 ? -3.140 5.603 16.731 1.00 90.75 166 LEU A N 1
ATOM 1338 C CA . LEU A 1 166 ? -2.135 5.153 17.693 1.00 90.75 166 LEU A CA 1
ATOM 1339 C C . LEU A 1 166 ? -2.726 4.219 18.753 1.00 90.75 166 LEU A C 1
ATOM 1341 O O . LEU A 1 166 ? -2.155 3.167 19.030 1.00 90.75 166 LEU A O 1
ATOM 1345 N N . GLN A 1 167 ? -3.879 4.571 19.330 1.00 89.69 167 GLN A N 1
ATOM 1346 C CA . GLN A 1 167 ? -4.549 3.718 20.314 1.00 89.69 167 GLN A CA 1
ATOM 1347 C C . GLN A 1 167 ? -4.847 2.333 19.743 1.00 89.69 167 GLN A C 1
ATOM 1349 O O . GLN A 1 167 ? -4.589 1.344 20.424 1.00 89.69 167 GLN A O 1
ATOM 1354 N N . GLN A 1 168 ? -5.330 2.264 18.501 1.00 89.75 168 GLN A N 1
ATOM 1355 C CA . GLN A 1 168 ? -5.642 1.001 17.832 1.00 89.75 168 GLN A CA 1
ATOM 1356 C C . GLN A 1 168 ? -4.392 0.237 17.383 1.00 89.75 168 GLN A C 1
ATOM 1358 O O . GLN A 1 168 ? -4.364 -0.989 17.447 1.00 89.75 168 GLN A O 1
ATOM 1363 N N . ALA A 1 169 ? -3.309 0.927 17.012 1.00 89.88 169 ALA A N 1
ATOM 1364 C CA . ALA A 1 169 ? -2.042 0.277 16.664 1.00 89.88 169 ALA A CA 1
ATOM 1365 C C . ALA A 1 169 ? -1.418 -0.476 17.854 1.00 89.88 169 ALA A C 1
ATOM 1367 O O . ALA A 1 169 ? -0.703 -1.462 17.669 1.00 89.88 169 ALA A O 1
ATOM 1368 N N . LEU A 1 170 ? -1.706 -0.025 19.080 1.00 87.94 170 LEU A N 1
ATOM 1369 C CA . LEU A 1 170 ? -1.236 -0.633 20.326 1.00 87.94 170 LEU A CA 1
ATOM 1370 C C . LEU A 1 170 ? -2.151 -1.761 20.841 1.00 87.94 170 LEU A C 1
ATOM 1372 O O . LEU A 1 170 ? -1.804 -2.418 21.827 1.00 87.94 170 LEU A O 1
ATOM 1376 N N . VAL A 1 171 ? -3.295 -2.017 20.196 1.00 85.75 171 VAL A N 1
ATOM 1377 C CA . VAL A 1 171 ? -4.178 -3.141 20.541 1.00 85.75 171 VAL A CA 1
ATOM 1378 C C . VAL A 1 171 ? -3.582 -4.457 20.030 1.00 85.75 171 VAL A C 1
ATOM 1380 O O . VAL A 1 171 ? -3.175 -4.572 18.875 1.00 85.75 171 VAL A O 1
ATOM 1383 N N . ALA A 1 172 ? -3.533 -5.456 20.917 1.00 84.38 172 ALA A N 1
ATOM 1384 C CA . ALA A 1 172 ? -3.040 -6.815 20.663 1.00 84.38 172 ALA A CA 1
ATOM 1385 C C . ALA A 1 172 ? -1.717 -6.894 19.851 1.00 84.38 172 ALA A C 1
ATOM 1387 O O . ALA A 1 172 ? -1.683 -7.471 18.760 1.00 84.38 172 ALA A O 1
ATOM 1388 N N . PRO A 1 173 ? -0.582 -6.381 20.379 1.00 84.69 173 PRO A N 1
ATOM 1389 C CA . PRO A 1 173 ? 0.681 -6.331 19.638 1.00 84.69 173 PRO A CA 1
ATOM 1390 C C . PRO A 1 173 ? 1.179 -7.686 19.140 1.00 84.69 173 PRO A C 1
ATOM 1392 O O . PRO A 1 173 ? 1.666 -7.780 18.019 1.00 84.69 173 PRO A O 1
ATOM 1395 N N . ARG A 1 174 ? 1.051 -8.746 19.947 1.00 86.62 174 ARG A N 1
ATOM 1396 C CA . ARG A 1 174 ? 1.485 -10.095 19.549 1.00 86.62 174 ARG A CA 1
ATOM 1397 C C . ARG A 1 174 ? 0.754 -10.569 18.294 1.00 86.62 174 ARG A C 1
ATOM 1399 O O . ARG A 1 174 ? 1.403 -10.995 17.348 1.00 86.62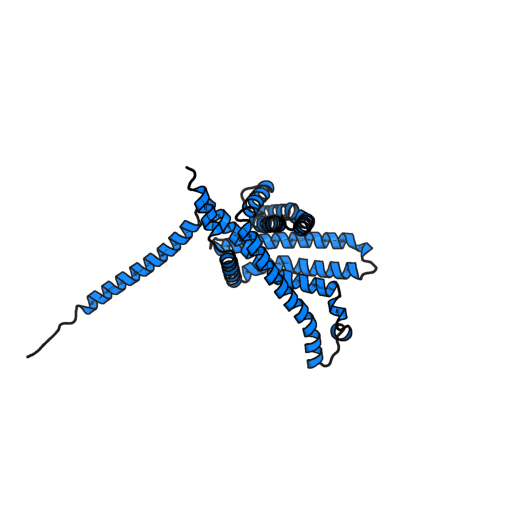 174 ARG A O 1
ATOM 1406 N N . GLN A 1 175 ? -0.569 -10.418 18.261 1.00 88.94 175 GLN A N 1
ATOM 1407 C CA . GLN A 1 175 ? -1.394 -10.769 17.105 1.00 88.94 175 GLN A CA 1
ATOM 1408 C C . GLN A 1 175 ? -0.962 -9.976 15.860 1.00 88.94 175 GLN A C 1
ATOM 1410 O O . GLN A 1 175 ? -0.770 -10.568 14.806 1.00 88.94 175 GLN A O 1
ATOM 1415 N N . ASN A 1 176 ? -0.702 -8.668 15.995 1.00 91.50 176 ASN A N 1
ATOM 1416 C CA . ASN A 1 176 ? -0.196 -7.825 14.902 1.00 91.50 176 ASN A CA 1
ATOM 1417 C C . ASN A 1 176 ? 1.117 -8.345 14.298 1.00 91.50 176 ASN A C 1
ATOM 1419 O O . ASN A 1 176 ? 1.251 -8.383 13.081 1.00 91.50 176 ASN A O 1
ATOM 1423 N N . HIS A 1 177 ? 2.080 -8.743 15.136 1.00 90.88 177 HIS A N 1
ATOM 1424 C CA . HIS A 1 177 ? 3.372 -9.241 14.659 1.00 90.88 177 HIS A CA 1
ATOM 1425 C C . HIS A 1 177 ? 3.212 -10.539 13.869 1.00 90.88 177 HIS A C 1
ATOM 1427 O O . HIS A 1 177 ? 3.781 -10.657 12.789 1.00 90.88 177 HIS A O 1
ATOM 1433 N N . PHE A 1 178 ? 2.411 -11.487 14.367 1.00 91.38 178 PHE A N 1
ATOM 1434 C CA . PHE A 1 178 ? 2.155 -12.740 13.651 1.00 91.38 178 PHE A CA 1
ATOM 1435 C C . PHE A 1 178 ? 1.379 -12.518 12.352 1.00 91.38 178 PHE A C 1
ATOM 1437 O O . PHE A 1 178 ? 1.739 -13.093 11.330 1.00 91.38 178 PHE A O 1
ATOM 1444 N N . ILE A 1 179 ? 0.371 -11.639 12.362 1.00 93.12 179 ILE A N 1
ATOM 1445 C CA . ILE A 1 179 ? -0.352 -11.246 11.148 1.00 93.12 179 ILE A CA 1
ATOM 1446 C C . ILE A 1 179 ? 0.617 -10.673 10.113 1.00 93.12 179 ILE A C 1
ATOM 1448 O O . ILE A 1 179 ? 0.636 -11.115 8.967 1.00 93.12 179 ILE A O 1
ATOM 1452 N N . LEU A 1 180 ? 1.448 -9.711 10.519 1.00 93.25 180 LEU A N 1
ATOM 1453 C CA . LEU A 1 180 ? 2.393 -9.058 9.622 1.00 93.25 180 LEU A CA 1
ATOM 1454 C C . LEU A 1 180 ? 3.461 -10.032 9.113 1.00 93.25 180 LEU A C 1
ATOM 1456 O O . LEU A 1 180 ? 3.822 -9.962 7.943 1.00 93.25 180 LEU A O 1
ATOM 1460 N N . LEU A 1 181 ? 3.924 -10.964 9.951 1.00 92.69 181 LEU A N 1
ATOM 1461 C CA . LEU A 1 181 ? 4.850 -12.024 9.552 1.00 92.69 181 LEU A CA 1
ATOM 1462 C C . LEU A 1 181 ? 4.239 -12.908 8.459 1.00 92.69 181 LEU A C 1
ATOM 1464 O O . LEU A 1 181 ? 4.872 -13.122 7.429 1.00 92.69 181 LEU A O 1
ATOM 1468 N N . ILE A 1 182 ? 3.005 -13.380 8.651 1.00 94.50 182 ILE A N 1
ATOM 1469 C CA . ILE A 1 182 ? 2.313 -14.224 7.667 1.00 94.50 182 ILE A CA 1
ATOM 1470 C C . ILE A 1 182 ? 2.078 -13.454 6.367 1.00 94.50 182 ILE A C 1
ATOM 1472 O O . ILE A 1 182 ? 2.366 -13.975 5.292 1.00 94.50 182 ILE A O 1
ATOM 1476 N N . LEU A 1 183 ? 1.612 -12.204 6.447 1.00 95.44 183 LEU A N 1
ATOM 1477 C CA . LEU A 1 183 ? 1.401 -11.357 5.270 1.00 95.44 183 LEU A CA 1
ATOM 1478 C C . LEU A 1 183 ? 2.716 -11.036 4.545 1.00 95.44 183 LEU A C 1
ATOM 1480 O O . LEU A 1 183 ? 2.723 -10.956 3.320 1.00 95.44 183 LEU A O 1
ATOM 1484 N N . CYS A 1 184 ? 3.827 -10.900 5.273 1.00 94.31 184 CYS A N 1
ATOM 1485 C CA . CYS A 1 184 ? 5.159 -10.714 4.701 1.00 94.31 184 CYS A CA 1
ATOM 1486 C C . CYS A 1 184 ? 5.623 -11.968 3.948 1.00 94.31 184 CYS A C 1
ATOM 1488 O O . CYS A 1 184 ? 6.023 -11.869 2.790 1.00 94.31 184 CYS A O 1
ATOM 1490 N N . VAL A 1 185 ? 5.497 -13.153 4.557 1.00 96.50 185 VAL A N 1
ATOM 1491 C CA . VAL A 1 185 ? 5.819 -14.433 3.904 1.00 96.50 185 VAL A CA 1
ATOM 1492 C C . VAL A 1 185 ? 4.941 -14.646 2.669 1.00 96.50 185 VAL A C 1
ATOM 1494 O O . VAL A 1 185 ? 5.449 -14.969 1.598 1.00 96.50 185 VAL A O 1
ATOM 1497 N N . PHE A 1 186 ? 3.634 -14.404 2.782 1.00 96.81 186 PHE A N 1
ATOM 1498 C CA . PHE A 1 186 ? 2.710 -14.460 1.651 1.00 96.81 186 PHE A CA 1
ATOM 1499 C C . PHE A 1 186 ? 3.123 -13.491 0.535 1.00 96.81 186 PHE A C 1
ATOM 1501 O O . PHE A 1 186 ? 3.257 -13.900 -0.617 1.00 96.81 186 PHE A O 1
ATOM 1508 N N . GLY A 1 187 ? 3.387 -12.227 0.873 1.00 97.31 187 GLY A N 1
ATOM 1509 C CA . GLY A 1 187 ? 3.821 -11.211 -0.082 1.00 97.31 187 GLY A CA 1
ATOM 1510 C C . GLY A 1 187 ? 5.144 -11.557 -0.763 1.00 97.31 187 GLY A C 1
ATOM 1511 O O . GLY A 1 187 ? 5.280 -11.336 -1.963 1.00 97.31 187 GLY A O 1
ATOM 1512 N N . PHE A 1 188 ? 6.086 -12.169 -0.042 1.00 97.69 188 PHE A N 1
ATOM 1513 C CA . PHE A 1 188 ? 7.337 -12.673 -0.605 1.00 97.69 188 PHE A CA 1
ATOM 1514 C C . PHE A 1 188 ? 7.099 -13.774 -1.645 1.00 97.69 188 PHE A C 1
ATOM 1516 O O . PHE A 1 188 ? 7.677 -13.727 -2.729 1.00 97.69 188 PHE A O 1
ATOM 1523 N N . PHE A 1 189 ? 6.207 -14.732 -1.375 1.00 98.25 189 PHE A N 1
ATOM 1524 C CA . PHE A 1 189 ? 5.856 -15.748 -2.368 1.00 98.25 189 PHE A CA 1
ATOM 1525 C C . PHE A 1 189 ? 5.115 -15.158 -3.568 1.00 98.25 189 PHE A C 1
ATOM 1527 O O . PHE A 1 189 ? 5.402 -15.549 -4.697 1.00 98.25 189 PHE A O 1
ATOM 1534 N N . VAL A 1 190 ? 4.200 -14.204 -3.368 1.00 98.31 190 VAL A N 1
ATOM 1535 C CA . VAL A 1 190 ? 3.563 -13.486 -4.487 1.00 98.31 190 VAL A CA 1
ATOM 1536 C C . VAL A 1 190 ? 4.625 -12.776 -5.326 1.00 98.31 190 VAL A C 1
ATOM 1538 O O . VAL A 1 190 ? 4.626 -12.926 -6.545 1.00 98.31 190 VAL A O 1
ATOM 1541 N N . PHE A 1 191 ? 5.573 -12.090 -4.685 1.00 98.19 191 PHE A N 1
ATOM 1542 C CA . PHE A 1 191 ? 6.694 -11.445 -5.361 1.00 98.19 191 PHE A CA 1
ATOM 1543 C C . PHE A 1 191 ? 7.520 -12.432 -6.179 1.00 98.19 191 PHE A C 1
ATOM 1545 O O . PHE A 1 191 ? 7.722 -12.192 -7.364 1.00 98.19 191 PHE A O 1
ATOM 1552 N N . LEU A 1 192 ? 7.949 -13.554 -5.594 1.00 97.25 192 LEU A N 1
ATOM 1553 C CA . LEU A 1 192 ? 8.712 -14.572 -6.319 1.00 97.25 192 LEU A CA 1
ATOM 1554 C C . LEU A 1 192 ? 7.933 -15.123 -7.515 1.00 97.25 192 LEU A C 1
ATOM 1556 O O . LEU A 1 192 ? 8.505 -15.277 -8.590 1.00 97.25 192 LEU A O 1
ATOM 1560 N N . ASN A 1 193 ? 6.632 -15.379 -7.357 1.00 97.56 193 ASN A N 1
ATOM 1561 C CA . ASN A 1 193 ? 5.793 -15.848 -8.456 1.00 97.56 193 ASN A CA 1
ATOM 1562 C C . ASN A 1 193 ? 5.720 -14.816 -9.587 1.00 97.56 193 ASN A C 1
ATOM 1564 O O . ASN A 1 193 ? 5.928 -15.179 -10.739 1.00 97.56 193 ASN A O 1
ATOM 1568 N N . ILE A 1 194 ? 5.485 -13.537 -9.279 1.00 97.50 194 ILE A N 1
ATOM 1569 C CA . ILE A 1 194 ? 5.458 -12.462 -10.283 1.00 97.50 194 ILE A CA 1
ATOM 1570 C C . ILE A 1 194 ? 6.830 -12.290 -10.943 1.00 97.50 194 ILE A C 1
ATOM 1572 O O . ILE A 1 194 ? 6.922 -12.231 -12.168 1.00 97.50 194 ILE A O 1
ATOM 1576 N N . TRP A 1 195 ? 7.895 -12.262 -10.144 1.00 95.06 195 TRP A N 1
ATOM 1577 C CA . TRP A 1 195 ? 9.273 -12.089 -10.594 1.00 95.06 195 TRP A CA 1
ATOM 1578 C C . TRP A 1 195 ? 9.749 -13.249 -11.476 1.00 95.06 195 TRP A C 1
ATOM 1580 O O . TRP A 1 195 ? 10.475 -13.021 -12.434 1.00 95.06 195 TRP A O 1
ATOM 1590 N N . LEU A 1 196 ? 9.325 -14.488 -11.223 1.00 94.50 196 LEU A N 1
ATOM 1591 C CA . LEU A 1 196 ? 9.620 -15.623 -12.105 1.00 94.50 196 LEU A CA 1
ATOM 1592 C C . LEU A 1 196 ? 8.702 -15.646 -13.332 1.00 94.50 196 LEU A C 1
ATOM 1594 O O . LEU A 1 196 ? 9.159 -15.893 -14.446 1.00 94.50 196 LEU A O 1
ATOM 1598 N N . PHE A 1 197 ? 7.414 -15.350 -13.153 1.00 94.56 197 PHE A N 1
ATOM 1599 C CA . PHE A 1 197 ? 6.437 -15.339 -14.240 1.00 94.56 197 PHE A CA 1
ATOM 1600 C C . PHE A 1 197 ? 6.802 -14.314 -15.317 1.00 94.56 197 PHE A C 1
ATOM 1602 O O . PHE A 1 197 ? 6.861 -14.654 -16.498 1.00 94.56 197 PHE A O 1
ATOM 1609 N N . MET A 1 198 ? 7.126 -13.082 -14.918 1.00 93.12 198 MET A N 1
ATOM 1610 C CA . MET A 1 198 ? 7.563 -12.029 -15.838 1.00 93.12 198 MET A CA 1
ATOM 1611 C C . MET A 1 198 ? 8.827 -12.410 -16.617 1.00 93.12 198 MET A C 1
ATOM 1613 O O . MET A 1 198 ? 8.964 -12.017 -17.774 1.00 93.12 198 MET A O 1
ATOM 1617 N N . TYR A 1 199 ? 9.725 -13.192 -16.013 1.00 92.19 199 TYR A N 1
ATOM 1618 C CA . TYR A 1 199 ? 10.925 -13.689 -16.678 1.00 92.19 199 TYR A CA 1
ATOM 1619 C C . TYR A 1 199 ? 10.576 -14.770 -17.701 1.00 92.19 199 TYR A C 1
ATOM 1621 O O . TYR A 1 199 ? 11.124 -14.772 -18.799 1.00 92.19 199 TYR A O 1
ATOM 1629 N N . GLN A 1 200 ? 9.643 -15.665 -17.367 1.00 92.56 200 GLN A N 1
ATOM 1630 C CA . GLN A 1 200 ? 9.299 -16.821 -18.191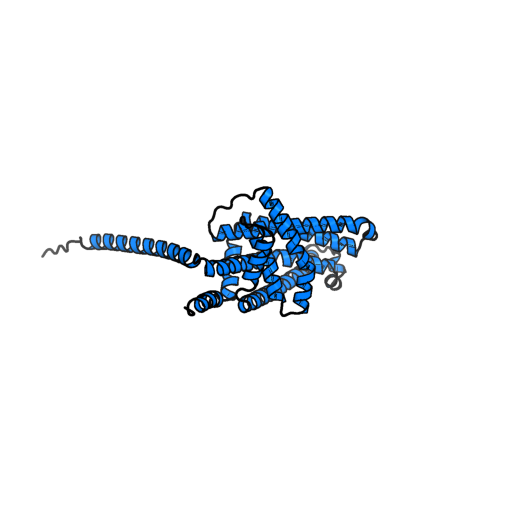 1.00 92.56 200 GLN A CA 1
ATOM 1631 C C . GLN A 1 200 ? 8.423 -16.468 -19.403 1.00 92.56 200 GLN A C 1
ATOM 1633 O O . GLN A 1 200 ? 8.567 -17.078 -20.465 1.00 92.56 200 GLN A O 1
ATOM 1638 N N . VAL A 1 201 ? 7.538 -15.472 -19.280 1.00 92.88 201 VAL A N 1
ATOM 1639 C CA . VAL A 1 201 ? 6.600 -15.065 -20.344 1.00 92.88 201 VAL A CA 1
ATOM 1640 C C . VAL A 1 201 ? 7.303 -14.746 -21.677 1.00 92.88 201 VAL A C 1
ATOM 1642 O O . VAL A 1 201 ? 6.902 -15.316 -22.694 1.00 92.88 201 VAL A O 1
ATOM 1645 N N . PRO A 1 202 ? 8.377 -13.930 -21.732 1.00 91.50 202 PRO A N 1
ATOM 1646 C CA . PRO A 1 202 ? 9.119 -13.688 -22.970 1.00 91.50 202 PRO A CA 1
ATOM 1647 C C . PRO A 1 202 ? 9.676 -14.953 -23.639 1.00 91.50 202 PRO A C 1
ATOM 1649 O O . PRO A 1 202 ? 9.728 -15.011 -24.867 1.00 91.50 202 PRO A O 1
ATOM 1652 N N . TYR A 1 203 ? 10.071 -15.973 -22.868 1.00 91.12 203 TYR A N 1
ATOM 1653 C CA . TYR A 1 203 ? 10.559 -17.243 -23.420 1.00 91.12 203 TYR A CA 1
ATOM 1654 C C . TYR A 1 203 ? 9.430 -18.100 -23.987 1.00 91.12 203 TYR A C 1
ATOM 1656 O O . TYR A 1 203 ? 9.618 -18.725 -25.028 1.00 91.12 203 TYR A O 1
ATOM 1664 N N . LEU A 1 204 ? 8.253 -18.095 -23.354 1.00 92.81 204 LEU A N 1
ATOM 1665 C CA . LEU A 1 204 ? 7.060 -18.743 -23.906 1.00 92.81 204 LEU A CA 1
ATOM 1666 C C . LEU A 1 204 ? 6.641 -18.080 -25.224 1.00 92.81 204 LEU A C 1
ATOM 1668 O O . LEU A 1 204 ? 6.383 -18.771 -26.205 1.00 92.81 204 LEU A O 1
ATOM 1672 N N . ILE A 1 205 ? 6.662 -16.744 -25.280 1.00 91.25 205 ILE A N 1
ATOM 1673 C CA . ILE A 1 205 ? 6.392 -15.993 -26.514 1.00 91.25 205 ILE A CA 1
ATOM 1674 C C . ILE A 1 205 ? 7.436 -16.326 -27.584 1.00 91.25 205 ILE A C 1
ATOM 1676 O O . ILE A 1 205 ? 7.070 -16.574 -28.726 1.00 91.25 205 ILE A O 1
ATOM 1680 N N . LYS A 1 206 ? 8.727 -16.394 -27.233 1.00 92.50 206 LYS A N 1
ATOM 1681 C CA . LYS A 1 206 ? 9.781 -16.805 -28.175 1.00 92.50 206 LYS A CA 1
ATOM 1682 C C . LYS A 1 206 ? 9.568 -18.231 -28.689 1.00 92.50 206 LYS A C 1
ATOM 1684 O O . LYS A 1 206 ? 9.785 -18.473 -29.869 1.00 92.50 206 LYS A O 1
ATOM 1689 N N . MET A 1 207 ? 9.132 -19.159 -27.837 1.00 93.00 207 MET A N 1
ATOM 1690 C CA . MET A 1 207 ? 8.847 -20.542 -28.233 1.00 93.00 207 MET A CA 1
ATOM 1691 C C . MET A 1 207 ? 7.689 -20.626 -29.237 1.00 93.00 207 MET A C 1
ATOM 1693 O O . MET A 1 207 ? 7.782 -21.381 -30.197 1.00 93.00 207 MET A O 1
ATOM 1697 N N . ILE A 1 208 ? 6.620 -19.850 -29.028 1.00 94.44 208 ILE A N 1
ATOM 1698 C CA . ILE A 1 208 ? 5.416 -19.879 -29.876 1.00 94.44 208 ILE A CA 1
ATOM 1699 C C . ILE A 1 208 ? 5.611 -19.064 -31.162 1.00 94.44 208 ILE A C 1
ATOM 1701 O O . ILE A 1 208 ? 5.238 -19.512 -32.242 1.00 94.44 208 ILE A O 1
ATOM 1705 N N . SER A 1 209 ? 6.191 -17.868 -31.055 1.00 91.31 209 SER A N 1
ATOM 1706 C CA . SER A 1 209 ? 6.286 -16.906 -32.160 1.00 91.31 209 SER A CA 1
ATOM 1707 C C . SER A 1 209 ? 7.612 -16.970 -32.922 1.00 91.31 209 SER A C 1
ATOM 1709 O O . SER A 1 209 ? 7.740 -16.347 -33.971 1.00 91.31 209 SER A O 1
ATOM 1711 N N . GLY A 1 210 ? 8.641 -17.629 -32.379 1.00 90.25 210 GLY A N 1
ATOM 1712 C CA . GLY A 1 210 ? 10.001 -17.649 -32.937 1.00 90.25 210 GLY A CA 1
ATOM 1713 C C . GLY A 1 210 ? 10.756 -16.313 -32.849 1.00 90.25 210 GLY A C 1
ATOM 1714 O O . GLY A 1 210 ? 11.957 -16.260 -33.107 1.00 90.25 210 GLY A O 1
ATOM 1715 N N . THR A 1 211 ? 10.087 -15.223 -32.464 1.00 90.25 211 THR A N 1
ATOM 1716 C CA . THR A 1 211 ? 10.668 -13.880 -32.385 1.00 90.25 211 THR A CA 1
ATOM 1717 C C . THR A 1 211 ? 11.468 -13.684 -31.106 1.00 90.25 211 THR A C 1
ATOM 1719 O O . THR A 1 211 ? 10.966 -13.899 -30.000 1.00 90.25 211 THR A O 1
ATOM 1722 N N . GLU A 1 212 ? 12.695 -13.191 -31.242 1.00 87.44 212 GLU A N 1
ATOM 1723 C CA . GLU A 1 212 ? 13.500 -12.799 -30.092 1.00 87.44 212 GLU A CA 1
ATOM 1724 C C . GLU A 1 212 ? 13.101 -11.426 -29.555 1.00 87.44 212 GLU A C 1
ATOM 1726 O O . GLU A 1 212 ? 12.995 -10.450 -30.295 1.00 87.44 212 GLU A O 1
ATOM 1731 N N . THR A 1 213 ? 12.957 -11.337 -28.237 1.00 87.19 213 THR A N 1
ATOM 1732 C CA . THR A 1 213 ? 12.765 -10.078 -27.514 1.00 87.19 213 THR A CA 1
ATOM 1733 C C . THR A 1 213 ? 14.065 -9.636 -26.842 1.00 87.19 213 THR A C 1
ATOM 1735 O O . THR A 1 213 ? 14.959 -10.453 -26.589 1.00 87.19 213 THR A O 1
ATOM 1738 N N . MET A 1 214 ? 14.154 -8.352 -26.476 1.00 84.50 214 MET A N 1
ATOM 1739 C CA . MET A 1 214 ? 15.268 -7.825 -25.672 1.00 84.50 214 MET A CA 1
ATOM 1740 C C . MET A 1 214 ? 15.481 -8.635 -24.381 1.00 84.50 214 MET A C 1
ATOM 1742 O O . MET A 1 214 ? 16.620 -8.903 -24.010 1.00 84.50 214 MET A O 1
ATOM 1746 N N . PHE A 1 215 ? 14.397 -9.104 -23.754 1.00 85.38 215 PHE A N 1
ATOM 1747 C CA . PHE A 1 215 ? 14.435 -9.946 -22.555 1.00 85.38 215 PHE A CA 1
ATOM 1748 C C . PHE A 1 215 ? 15.094 -11.308 -22.811 1.00 85.38 215 PHE A C 1
ATOM 1750 O O . PHE A 1 215 ? 15.963 -11.731 -22.052 1.00 85.38 215 PHE A O 1
ATOM 1757 N N . THR A 1 216 ? 14.742 -11.971 -23.917 1.00 87.31 216 THR A N 1
ATOM 1758 C CA . THR A 1 216 ? 15.327 -13.276 -24.276 1.00 87.31 216 THR A CA 1
ATOM 1759 C C . THR A 1 216 ? 16.780 -13.191 -24.735 1.00 87.31 216 THR A C 1
ATOM 1761 O O . THR A 1 216 ? 17.499 -14.179 -24.635 1.00 87.31 216 THR A O 1
ATOM 1764 N N . ARG A 1 217 ? 17.224 -12.024 -25.223 1.00 88.25 217 ARG A N 1
ATOM 1765 C CA . ARG A 1 217 ? 18.626 -11.779 -25.600 1.00 88.25 217 ARG A CA 1
ATOM 1766 C C . ARG A 1 217 ? 19.502 -11.455 -24.395 1.00 88.25 217 ARG A C 1
ATOM 1768 O O . ARG A 1 217 ? 20.615 -11.953 -24.300 1.00 88.25 217 ARG A O 1
ATOM 1775 N N . ALA A 1 218 ? 18.994 -10.637 -23.473 1.00 86.19 218 ALA A N 1
ATOM 1776 C CA . ALA A 1 218 ? 19.702 -10.267 -22.249 1.00 86.19 218 ALA A CA 1
ATOM 1777 C C . ALA A 1 218 ? 19.843 -11.445 -21.264 1.00 86.19 218 ALA A C 1
ATOM 1779 O O . ALA A 1 218 ? 20.754 -11.463 -20.431 1.00 86.19 218 ALA A O 1
ATOM 1780 N N . GLY A 1 219 ? 18.959 -12.444 -21.349 1.00 87.25 219 GLY A N 1
ATOM 1781 C CA . GLY A 1 219 ? 19.022 -13.639 -20.516 1.00 87.25 219 GLY A CA 1
ATOM 1782 C C . GLY A 1 219 ? 18.893 -13.310 -19.026 1.00 87.25 219 GLY A C 1
ATOM 1783 O O . GLY A 1 219 ? 18.098 -12.454 -18.631 1.00 87.25 219 GLY A O 1
ATOM 1784 N N . TRP A 1 220 ? 19.720 -13.956 -18.203 1.00 85.44 220 TRP A N 1
ATOM 1785 C CA . TRP A 1 220 ? 19.753 -13.793 -16.744 1.00 85.44 220 TRP A CA 1
ATOM 1786 C C . TRP A 1 220 ? 20.082 -12.370 -16.278 1.00 85.44 220 TRP A C 1
ATOM 1788 O O . TRP A 1 220 ? 19.668 -11.977 -15.191 1.00 85.44 220 TRP A O 1
ATOM 1798 N N . THR A 1 221 ? 20.777 -11.567 -17.093 1.00 86.12 221 THR A N 1
ATOM 1799 C CA . THR A 1 221 ? 21.123 -10.180 -16.724 1.00 86.12 221 THR A CA 1
ATOM 1800 C C . THR A 1 221 ? 19.886 -9.289 -16.560 1.00 86.12 221 THR A C 1
ATOM 1802 O O . THR A 1 221 ? 19.911 -8.344 -15.773 1.00 86.12 221 THR A O 1
ATOM 1805 N N . THR A 1 222 ? 18.770 -9.639 -17.214 1.00 85.50 222 THR A N 1
ATOM 1806 C CA . THR A 1 222 ? 17.465 -8.980 -17.045 1.00 85.50 222 THR A CA 1
ATOM 1807 C C . THR A 1 222 ? 17.017 -8.947 -15.585 1.00 85.50 222 THR A C 1
ATOM 1809 O O . THR A 1 222 ? 16.464 -7.945 -15.137 1.00 85.50 222 THR A O 1
ATOM 1812 N N . LEU A 1 223 ? 17.268 -10.024 -14.835 1.00 86.38 223 LEU A N 1
ATOM 1813 C CA . LEU A 1 223 ? 16.799 -10.185 -13.456 1.00 86.38 223 LEU A CA 1
ATOM 1814 C C . LEU A 1 223 ? 17.425 -9.167 -12.491 1.00 86.38 223 LEU A C 1
ATOM 1816 O O . LEU A 1 223 ? 16.834 -8.854 -11.460 1.00 86.38 223 LEU A O 1
ATOM 1820 N N . PHE A 1 224 ? 18.593 -8.625 -12.847 1.00 85.00 224 PHE A N 1
ATOM 1821 C CA . PHE A 1 224 ? 19.321 -7.623 -12.067 1.00 85.00 224 PHE A CA 1
ATOM 1822 C C . PHE A 1 224 ? 18.991 -6.182 -12.474 1.00 85.00 224 PHE A C 1
ATOM 1824 O O . PHE A 1 224 ? 19.539 -5.234 -11.914 1.00 85.00 224 PHE A O 1
ATOM 1831 N N . ASN A 1 225 ? 18.098 -5.986 -13.446 1.00 88.94 225 ASN A N 1
ATOM 1832 C CA . ASN A 1 225 ? 17.677 -4.657 -13.856 1.00 88.94 225 ASN A CA 1
ATOM 1833 C C . ASN A 1 225 ? 16.785 -4.019 -12.774 1.00 88.94 225 ASN A C 1
ATOM 1835 O O . ASN A 1 225 ? 15.798 -4.608 -12.328 1.00 88.94 225 ASN A O 1
ATOM 1839 N N . THR A 1 226 ? 17.098 -2.785 -12.375 1.00 91.56 226 THR A N 1
ATOM 1840 C CA . THR A 1 226 ? 16.351 -2.079 -11.324 1.00 91.56 226 THR A CA 1
ATOM 1841 C C . THR A 1 226 ? 14.898 -1.818 -11.716 1.00 91.56 226 THR A C 1
ATOM 1843 O O . THR A 1 226 ? 14.016 -1.925 -10.870 1.00 91.56 226 THR A O 1
ATOM 1846 N N . THR A 1 227 ? 14.617 -1.549 -12.995 1.00 91.00 227 THR A N 1
ATOM 1847 C CA . THR A 1 227 ? 13.253 -1.401 -13.518 1.00 91.00 227 THR A CA 1
ATOM 1848 C C . THR A 1 227 ? 12.497 -2.727 -13.461 1.00 91.00 227 THR A C 1
ATOM 1850 O O . THR A 1 227 ? 11.326 -2.738 -13.095 1.00 91.00 227 THR A O 1
ATOM 1853 N N . TYR A 1 228 ? 13.154 -3.857 -13.751 1.00 92.31 228 TYR A N 1
ATOM 1854 C CA . TYR A 1 228 ? 12.538 -5.186 -13.637 1.00 92.31 228 TYR A CA 1
ATOM 1855 C C . TYR A 1 228 ? 12.094 -5.483 -12.199 1.00 92.31 228 TYR A C 1
ATOM 1857 O O . TYR A 1 228 ? 10.956 -5.899 -11.952 1.00 92.31 228 TYR A O 1
ATOM 1865 N N . LEU A 1 229 ? 12.980 -5.199 -11.242 1.00 93.75 229 LEU A N 1
ATOM 1866 C CA . LEU A 1 229 ? 12.683 -5.321 -9.821 1.00 93.75 229 LEU A CA 1
ATOM 1867 C C . LEU A 1 229 ? 11.557 -4.367 -9.399 1.00 93.75 229 LEU A C 1
ATOM 1869 O O . LEU A 1 229 ? 10.615 -4.795 -8.737 1.00 93.75 229 LEU A O 1
ATOM 1873 N N . ALA A 1 230 ? 11.612 -3.101 -9.826 1.00 94.62 230 ALA A N 1
ATOM 1874 C CA . ALA A 1 230 ? 10.604 -2.098 -9.499 1.00 94.62 230 ALA A CA 1
ATOM 1875 C C . ALA A 1 230 ? 9.208 -2.497 -10.002 1.00 94.62 230 ALA A C 1
ATOM 1877 O O . ALA A 1 230 ? 8.243 -2.402 -9.244 1.00 94.62 230 ALA A O 1
ATOM 1878 N N . VAL A 1 231 ? 9.092 -3.001 -11.238 1.00 95.56 231 VAL A N 1
ATOM 1879 C CA . VAL A 1 231 ? 7.814 -3.488 -11.787 1.00 95.56 231 VAL A CA 1
ATOM 1880 C C . VAL A 1 231 ? 7.307 -4.688 -10.988 1.00 95.56 231 VAL A C 1
ATOM 1882 O O . VAL A 1 231 ? 6.144 -4.701 -10.589 1.00 95.56 231 VAL A O 1
ATOM 1885 N N . SER A 1 232 ? 8.177 -5.657 -10.690 1.00 96.56 232 SER A N 1
ATOM 1886 C CA . SER A 1 232 ? 7.812 -6.843 -9.900 1.00 96.56 232 SER A CA 1
ATOM 1887 C C . SER A 1 232 ? 7.290 -6.456 -8.509 1.00 96.56 232 SER A C 1
ATOM 1889 O O . SER A 1 232 ? 6.247 -6.945 -8.067 1.00 96.56 232 SER A O 1
ATOM 1891 N N . CYS A 1 233 ? 7.961 -5.513 -7.839 1.00 96.69 233 CYS A N 1
ATOM 1892 C CA . CYS A 1 233 ? 7.520 -4.944 -6.565 1.00 96.69 233 CYS A CA 1
ATOM 1893 C C . CYS A 1 233 ? 6.192 -4.185 -6.698 1.00 96.69 233 CYS A C 1
ATOM 1895 O O . CYS A 1 233 ? 5.307 -4.365 -5.865 1.00 96.69 233 CYS A O 1
ATOM 1897 N N . GLY A 1 234 ? 6.023 -3.370 -7.743 1.00 97.56 234 GLY A N 1
ATOM 1898 C CA . GLY A 1 234 ? 4.804 -2.596 -7.987 1.00 97.56 234 GLY A CA 1
ATOM 1899 C C . GLY A 1 234 ? 3.574 -3.476 -8.221 1.00 97.56 234 GLY A C 1
ATOM 1900 O O . GLY A 1 234 ? 2.520 -3.235 -7.636 1.00 97.56 234 GLY A O 1
ATOM 1901 N N . VAL A 1 235 ? 3.713 -4.542 -9.012 1.00 97.94 235 VAL A N 1
ATOM 1902 C CA . VAL A 1 235 ? 2.635 -5.519 -9.234 1.00 97.94 235 VAL A CA 1
ATOM 1903 C C . VAL A 1 235 ? 2.326 -6.285 -7.949 1.00 97.94 235 VAL A C 1
ATOM 1905 O O . VAL A 1 235 ? 1.161 -6.407 -7.577 1.00 97.94 235 VAL A O 1
ATOM 1908 N N . THR A 1 236 ? 3.352 -6.741 -7.224 1.00 98.25 236 THR A N 1
ATOM 1909 C CA . THR A 1 236 ? 3.169 -7.410 -5.923 1.00 98.25 236 THR A CA 1
ATOM 1910 C C . THR A 1 236 ? 2.409 -6.515 -4.950 1.00 98.25 236 THR A C 1
ATOM 1912 O O . THR A 1 236 ? 1.454 -6.957 -4.314 1.00 98.25 236 THR A O 1
ATOM 1915 N N . TYR A 1 237 ? 2.794 -5.241 -4.866 1.00 97.56 237 TYR A N 1
ATOM 1916 C CA . TYR A 1 237 ? 2.126 -4.248 -4.037 1.00 97.56 237 TYR A CA 1
ATOM 1917 C C . TYR A 1 237 ? 0.629 -4.153 -4.366 1.00 97.56 237 TYR A C 1
ATOM 1919 O O . TYR A 1 237 ? -0.196 -4.293 -3.465 1.00 97.56 237 TYR A O 1
ATOM 1927 N N . LEU A 1 238 ? 0.270 -4.020 -5.648 1.00 98.06 238 LEU A N 1
ATOM 1928 C CA . LEU A 1 238 ? -1.126 -3.929 -6.102 1.00 98.06 238 LEU A CA 1
ATOM 1929 C C . LEU A 1 238 ? -1.967 -5.185 -5.810 1.00 98.06 238 LEU A C 1
ATOM 1931 O O . LEU A 1 238 ? -3.194 -5.094 -5.737 1.00 98.06 238 LEU A O 1
ATOM 1935 N N . LEU A 1 239 ? -1.333 -6.351 -5.668 1.00 97.56 239 LEU A N 1
ATOM 1936 C CA . LEU A 1 239 ? -2.005 -7.614 -5.349 1.00 97.56 239 LEU A CA 1
ATOM 1937 C C . LEU A 1 239 ? -2.164 -7.830 -3.840 1.00 97.56 239 LEU A C 1
ATOM 1939 O O . LEU A 1 239 ? -3.192 -8.335 -3.391 1.00 97.56 239 LEU A O 1
ATOM 1943 N N . VAL A 1 240 ? -1.154 -7.460 -3.052 1.00 97.81 240 VAL A N 1
ATOM 1944 C CA . VAL A 1 240 ? -1.081 -7.795 -1.621 1.00 97.81 240 VAL A CA 1
ATOM 1945 C C . VAL A 1 240 ? -1.703 -6.707 -0.742 1.00 97.81 240 VAL A C 1
ATOM 1947 O O . VAL A 1 240 ? -2.373 -7.010 0.245 1.00 97.81 240 VAL A O 1
ATOM 1950 N N . ASP A 1 241 ? -1.525 -5.433 -1.081 1.00 97.00 241 ASP A N 1
ATOM 1951 C CA . ASP A 1 241 ? -1.959 -4.314 -0.236 1.00 97.00 241 ASP A CA 1
ATOM 1952 C C . ASP A 1 241 ? -3.492 -4.215 -0.028 1.00 97.00 241 ASP A C 1
ATOM 1954 O O . ASP A 1 241 ? -3.892 -3.891 1.094 1.00 97.00 241 ASP A O 1
ATOM 1958 N N . PRO A 1 242 ? -4.383 -4.585 -0.978 1.00 97.00 242 PRO A N 1
ATOM 1959 C CA . PRO A 1 242 ? -5.821 -4.694 -0.695 1.00 97.00 242 PRO A CA 1
ATOM 1960 C C . PRO A 1 242 ? -6.142 -5.662 0.451 1.00 97.00 242 PRO A C 1
ATOM 1962 O O . PRO A 1 242 ? -6.987 -5.371 1.304 1.00 97.00 242 PRO A O 1
ATOM 1965 N N . LEU A 1 243 ? -5.444 -6.803 0.502 1.00 97.19 243 LEU A N 1
ATOM 1966 C CA . LEU A 1 243 ? -5.600 -7.788 1.572 1.00 97.19 243 LEU A CA 1
ATOM 1967 C C . LEU A 1 243 ? -5.106 -7.223 2.900 1.00 97.19 243 LEU A C 1
ATOM 1969 O O . LEU A 1 243 ? -5.819 -7.308 3.898 1.00 97.19 243 LEU A O 1
ATOM 1973 N N . ILE A 1 244 ? -3.935 -6.583 2.905 1.00 97.00 244 ILE A N 1
ATOM 1974 C CA . ILE A 1 244 ? -3.400 -5.925 4.100 1.00 97.00 244 ILE A CA 1
ATOM 1975 C C . ILE A 1 244 ? -4.413 -4.908 4.642 1.00 97.0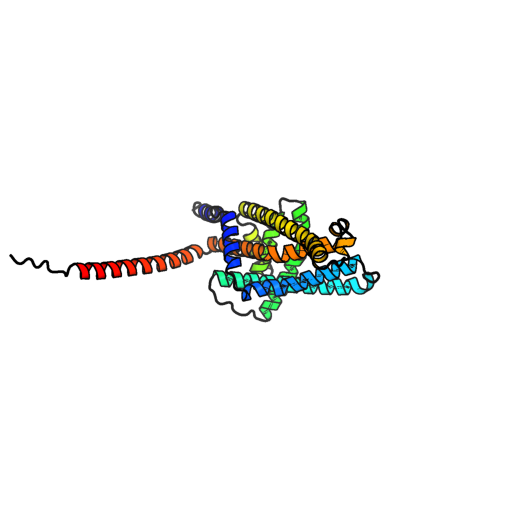0 244 ILE A C 1
ATOM 1977 O O . ILE A 1 244 ? -4.771 -4.957 5.817 1.00 97.00 244 ILE A O 1
ATOM 1981 N N . LYS A 1 245 ? -4.936 -4.015 3.798 1.00 96.25 245 LYS A N 1
ATOM 1982 C CA . LYS A 1 245 ? -5.927 -3.013 4.221 1.00 96.25 245 LYS A CA 1
ATOM 1983 C C . LYS A 1 245 ? -7.200 -3.638 4.772 1.00 96.25 245 LYS A C 1
ATOM 1985 O O . LYS A 1 245 ? -7.747 -3.130 5.749 1.00 96.25 245 LYS A O 1
ATOM 1990 N N . THR A 1 246 ? -7.642 -4.749 4.194 1.00 96.06 246 THR A N 1
ATOM 1991 C CA . THR A 1 246 ? -8.794 -5.508 4.695 1.00 96.06 246 THR A CA 1
ATOM 1992 C C . THR A 1 246 ? -8.524 -6.066 6.092 1.00 96.06 246 THR A C 1
ATOM 1994 O O . THR A 1 246 ? -9.326 -5.852 6.999 1.00 96.06 246 THR A O 1
ATOM 1997 N N . VAL A 1 247 ? -7.354 -6.678 6.307 1.00 95.69 247 VAL A N 1
ATOM 1998 C CA . VAL A 1 247 ? -6.921 -7.170 7.624 1.00 95.69 247 VAL A CA 1
ATOM 1999 C C . VAL A 1 247 ? -6.885 -6.040 8.656 1.00 95.69 247 VAL A C 1
ATOM 2001 O O . VAL A 1 247 ? -7.428 -6.186 9.748 1.00 95.69 247 VAL A O 1
ATOM 2004 N N . TYR A 1 248 ? -6.281 -4.893 8.335 1.00 94.56 248 TYR A N 1
ATOM 2005 C CA . TYR A 1 248 ? -6.202 -3.773 9.282 1.00 94.56 248 TYR A CA 1
ATOM 2006 C C . TYR A 1 248 ? -7.563 -3.110 9.535 1.00 94.56 248 TYR A C 1
ATOM 2008 O O . TYR A 1 248 ? -7.821 -2.679 10.656 1.00 94.56 248 TYR A O 1
ATOM 2016 N N . THR A 1 249 ? -8.464 -3.114 8.549 1.00 93.06 249 THR A N 1
ATOM 2017 C CA . THR A 1 249 ? -9.852 -2.656 8.722 1.00 93.06 249 THR A CA 1
ATOM 2018 C C . THR A 1 249 ? -10.604 -3.552 9.710 1.00 93.06 249 THR A C 1
ATOM 2020 O O . THR A 1 249 ? -11.205 -3.043 10.654 1.00 93.06 249 THR A O 1
ATOM 2023 N N . LEU A 1 250 ? -10.497 -4.879 9.566 1.00 91.38 250 LEU A N 1
ATOM 2024 C CA . LEU A 1 250 ? -11.067 -5.845 10.516 1.00 91.38 250 LEU A CA 1
ATOM 2025 C C . LEU A 1 250 ? -10.469 -5.696 11.916 1.00 91.38 250 LEU A C 1
ATOM 2027 O O . LEU A 1 250 ? -11.195 -5.672 12.905 1.00 91.38 250 LEU A O 1
ATOM 2031 N N . ARG A 1 251 ? -9.149 -5.525 12.022 1.00 91.56 251 ARG A N 1
ATOM 2032 C CA . ARG A 1 251 ? -8.493 -5.326 13.323 1.00 91.56 251 ARG A CA 1
ATOM 2033 C C . ARG A 1 251 ? -8.972 -4.068 14.036 1.00 91.56 251 ARG A C 1
ATOM 2035 O O . ARG A 1 251 ? -9.205 -4.107 15.241 1.00 91.56 251 ARG A O 1
ATOM 2042 N N . CYS A 1 252 ? -9.127 -2.970 13.306 1.00 89.81 252 CYS A N 1
ATOM 2043 C CA . CYS A 1 252 ? -9.709 -1.743 13.834 1.00 89.81 252 CYS A CA 1
ATOM 2044 C C . CYS A 1 252 ? -11.161 -1.943 14.277 1.00 89.81 252 CYS A C 1
ATOM 2046 O O . CYS A 1 252 ? -11.529 -1.498 15.363 1.00 89.81 252 CYS A O 1
ATOM 2048 N N . TYR A 1 253 ? -11.958 -2.661 13.484 1.00 86.94 253 TYR A N 1
ATOM 2049 C CA . TYR A 1 253 ? -13.339 -2.992 13.823 1.00 86.94 253 TYR A CA 1
ATOM 2050 C C . TYR A 1 253 ? -13.446 -3.814 15.115 1.00 86.94 253 TYR A C 1
ATOM 2052 O O . TYR A 1 253 ? -14.177 -3.435 16.034 1.00 86.94 253 TYR A O 1
ATOM 2060 N N . TYR A 1 254 ? -12.673 -4.894 15.243 1.00 83.75 254 TYR A N 1
ATOM 2061 C CA . TYR A 1 254 ? -12.651 -5.703 16.462 1.00 83.75 254 TYR A CA 1
ATOM 2062 C C . TYR A 1 254 ? -12.127 -4.912 17.661 1.00 83.75 254 TYR A C 1
ATOM 2064 O O . TYR A 1 254 ? -12.713 -4.958 18.743 1.00 83.75 254 TYR A O 1
ATOM 2072 N N . GLY A 1 255 ? -11.079 -4.106 17.468 1.00 83.81 255 GLY A N 1
ATOM 2073 C CA . GLY A 1 255 ? -10.545 -3.229 18.509 1.00 83.81 255 GLY A CA 1
ATOM 2074 C C . GLY A 1 255 ? -11.557 -2.201 19.033 1.00 83.81 255 GLY A C 1
ATOM 2075 O O . GLY A 1 255 ? -11.499 -1.819 20.205 1.00 83.81 255 GLY A O 1
ATOM 2076 N N . GLU A 1 256 ? -12.500 -1.756 18.203 1.00 80.25 256 GLU A N 1
ATOM 2077 C CA . GLU A 1 256 ? -13.585 -0.847 18.598 1.00 80.25 256 GLU A CA 1
ATOM 2078 C C . GLU A 1 256 ? -14.770 -1.561 19.223 1.00 80.25 256 GLU A C 1
ATOM 2080 O O . GLU A 1 256 ? -15.267 -1.116 20.261 1.00 80.25 256 GLU A O 1
ATOM 2085 N N . SER A 1 257 ? -15.148 -2.706 18.663 1.00 74.19 257 SER A N 1
ATOM 2086 C CA . SER A 1 257 ? -16.247 -3.540 19.152 1.00 74.19 257 SER A CA 1
ATOM 2087 C C . SER A 1 257 ? -16.054 -3.968 20.608 1.00 74.19 257 SER A C 1
ATOM 2089 O O . SER A 1 257 ? -17.014 -4.103 21.364 1.00 74.19 257 SER A O 1
ATOM 2091 N N . VAL A 1 258 ? -14.801 -4.080 21.049 1.00 69.50 258 VAL A N 1
ATOM 2092 C CA . VAL A 1 258 ? -14.424 -4.371 22.441 1.00 69.50 258 VAL A CA 1
ATOM 2093 C C . VAL A 1 258 ? -14.788 -3.245 23.405 1.00 69.50 258 VAL A C 1
ATOM 2095 O O . VAL A 1 258 ? -15.035 -3.497 24.584 1.00 69.50 258 VAL A O 1
ATOM 2098 N N . ARG A 1 259 ? -14.796 -1.995 22.931 1.00 63.00 259 ARG A N 1
ATOM 2099 C CA . ARG A 1 259 ? -15.191 -0.824 23.723 1.00 63.00 259 ARG A CA 1
ATOM 2100 C C . ARG A 1 259 ? -16.685 -0.525 23.603 1.00 63.00 259 ARG A C 1
ATOM 2102 O O . ARG A 1 259 ? -17.259 -0.057 24.581 1.00 63.00 259 ARG A O 1
ATOM 2109 N N . THR A 1 260 ? -17.294 -0.764 22.441 1.00 59.53 260 THR A N 1
ATOM 2110 C CA . THR A 1 260 ? -18.693 -0.391 22.157 1.00 59.53 260 THR A CA 1
ATOM 2111 C C . THR A 1 260 ? -19.702 -1.506 22.444 1.00 59.53 260 THR A C 1
ATOM 2113 O O . THR A 1 260 ? -20.883 -1.220 22.638 1.00 59.53 260 THR A O 1
ATOM 2116 N N . GLY A 1 261 ? -19.266 -2.770 22.501 1.00 56.88 261 GLY A N 1
ATOM 2117 C CA . GLY A 1 261 ? -20.144 -3.934 22.661 1.00 56.88 261 GLY A CA 1
ATOM 2118 C C . GLY A 1 261 ? -21.005 -4.234 21.427 1.00 56.88 261 GLY A C 1
ATOM 2119 O O . GLY A 1 261 ? -21.987 -4.967 21.531 1.00 56.88 261 GLY A O 1
ATOM 2120 N N . GLU A 1 262 ? -20.682 -3.660 20.264 1.00 59.59 262 GLU A N 1
ATOM 2121 C CA . GLU A 1 262 ? -21.446 -3.858 19.023 1.00 59.59 262 GLU A CA 1
ATOM 2122 C C . GLU A 1 262 ? -21.366 -5.286 18.478 1.00 59.59 262 GLU A C 1
ATOM 2124 O O . GLU A 1 262 ? -22.345 -5.764 17.906 1.00 59.59 262 GLU A O 1
ATOM 2129 N N . ASP A 1 263 ? -20.273 -6.001 18.743 1.00 53.38 263 ASP A N 1
ATOM 2130 C CA . ASP A 1 263 ? -20.125 -7.418 18.390 1.00 53.38 263 ASP A CA 1
ATOM 2131 C C . ASP A 1 263 ? -21.222 -8.290 19.043 1.00 53.38 263 ASP A C 1
ATOM 2133 O O . ASP A 1 263 ? -21.868 -9.101 18.377 1.00 53.38 263 ASP A O 1
ATOM 2137 N N . LEU A 1 264 ? -21.589 -8.009 20.305 1.00 54.44 264 LEU A N 1
ATOM 2138 C CA . LEU A 1 264 ? -22.722 -8.679 20.962 1.00 54.44 264 LEU A CA 1
ATOM 2139 C C . LEU A 1 264 ? -24.056 -8.409 20.252 1.00 54.44 264 LEU A C 1
ATOM 2141 O O . LEU A 1 264 ? -24.915 -9.289 20.200 1.00 54.44 264 LEU A O 1
ATOM 2145 N N . LYS A 1 265 ? -24.256 -7.201 19.706 1.00 55.03 265 LYS A N 1
ATOM 2146 C CA . LYS A 1 265 ? -25.492 -6.851 18.988 1.00 55.03 265 LYS A CA 1
ATOM 2147 C C . LYS A 1 265 ? -25.582 -7.600 17.662 1.00 55.03 265 LYS A C 1
ATOM 2149 O O . LYS A 1 265 ? -26.651 -8.110 17.336 1.00 55.03 265 LYS A O 1
ATOM 2154 N N . VAL A 1 266 ? -24.479 -7.707 16.918 1.00 52.09 266 VAL A N 1
ATOM 2155 C CA . VAL A 1 266 ? -24.434 -8.453 15.649 1.00 52.09 266 VAL A CA 1
ATOM 2156 C C . VAL A 1 266 ? -24.709 -9.939 15.884 1.00 52.09 266 VAL A C 1
ATOM 2158 O O . VAL A 1 266 ? -25.545 -10.518 15.183 1.00 52.09 266 VAL A O 1
ATOM 2161 N N . GLN A 1 267 ? -24.108 -10.533 16.919 1.00 56.56 267 GLN A N 1
ATOM 2162 C CA . GLN A 1 267 ? -24.386 -11.916 17.313 1.00 56.56 267 GLN A CA 1
ATOM 2163 C C . GLN A 1 267 ? -25.853 -12.098 17.744 1.00 56.56 267 GLN A C 1
ATOM 2165 O O . GLN A 1 267 ? -26.523 -13.013 17.265 1.00 56.56 267 GLN A O 1
ATOM 2170 N N . LEU A 1 268 ? -26.419 -11.182 18.542 1.00 51.97 268 LEU A N 1
ATOM 2171 C CA . LEU A 1 268 ? -27.842 -11.204 18.924 1.00 51.97 268 LEU A CA 1
ATOM 2172 C C . LEU A 1 268 ? -28.790 -11.138 17.714 1.00 51.97 268 LEU A C 1
ATOM 2174 O O . LEU A 1 268 ? -29.805 -11.838 17.688 1.00 51.97 268 LEU A O 1
ATOM 2178 N N . PHE A 1 269 ? -28.470 -10.349 16.685 1.00 51.56 269 PHE A N 1
ATOM 2179 C CA . PHE A 1 269 ? -29.276 -10.291 15.461 1.00 51.56 269 PHE A CA 1
ATOM 2180 C C . PHE A 1 269 ? -29.175 -11.568 14.611 1.00 51.56 269 PHE A C 1
ATOM 2182 O O . PHE A 1 269 ? -30.162 -11.954 13.977 1.00 51.56 269 PHE A O 1
ATOM 2189 N N . GLN A 1 270 ? -28.026 -12.250 14.608 1.00 50.69 270 GLN A N 1
ATOM 2190 C CA . GLN A 1 270 ? -27.870 -13.549 13.945 1.00 50.69 270 GLN A CA 1
ATOM 2191 C C . GLN A 1 270 ? -28.626 -14.660 14.689 1.00 50.69 270 GLN A C 1
ATOM 2193 O O . GLN A 1 270 ? -29.382 -15.409 14.063 1.00 50.69 270 GLN A O 1
ATOM 2198 N N . PHE A 1 271 ? -28.531 -14.706 16.021 1.00 50.34 271 PHE A N 1
ATOM 2199 C CA . PHE A 1 271 ? -29.300 -15.644 16.845 1.00 50.34 271 PHE A CA 1
ATOM 2200 C C . PHE A 1 271 ? -30.812 -15.397 16.754 1.00 50.34 271 PHE A C 1
ATOM 2202 O O . PHE A 1 271 ? -31.575 -16.352 16.654 1.00 50.34 271 PHE A O 1
ATOM 2209 N N . SER A 1 272 ? -31.259 -14.139 16.677 1.00 48.97 272 SER A N 1
ATOM 2210 C CA . SER A 1 272 ? -32.667 -13.763 16.455 1.00 48.97 272 SER A CA 1
ATOM 2211 C C . SER A 1 272 ? -33.243 -14.326 15.147 1.00 48.97 272 SER A C 1
ATOM 2213 O O . SER A 1 272 ? -34.385 -14.792 15.116 1.00 48.97 272 SER A O 1
ATOM 2215 N N . LYS A 1 273 ? -32.457 -14.350 14.062 1.00 47.06 273 LYS A N 1
ATOM 2216 C CA . LYS A 1 273 ? -32.875 -14.973 12.793 1.00 47.06 273 LYS A CA 1
ATOM 2217 C C . LYS A 1 273 ? -32.910 -16.496 12.877 1.00 47.06 273 LYS A C 1
ATOM 2219 O O . LYS A 1 273 ? -33.856 -17.096 12.372 1.00 47.06 273 LYS A O 1
ATOM 2224 N N . SER A 1 274 ? -31.929 -17.101 13.545 1.00 52.59 274 SER A N 1
ATOM 2225 C CA . SER A 1 274 ? -31.895 -18.551 13.769 1.00 52.59 274 SER A CA 1
ATOM 2226 C C . SER A 1 274 ? -33.073 -19.011 14.640 1.00 52.59 274 SER A C 1
ATOM 2228 O O . SER A 1 274 ? -33.743 -19.987 14.321 1.00 52.59 274 SER A O 1
ATOM 2230 N N . PHE A 1 275 ? -33.425 -18.238 15.671 1.00 51.41 275 PHE A N 1
ATOM 2231 C CA . PHE A 1 275 ? -34.564 -18.511 16.547 1.00 51.41 275 PHE A CA 1
ATOM 2232 C C . PHE A 1 275 ? -35.911 -18.418 15.814 1.00 51.41 275 PHE A C 1
ATOM 2234 O O . PHE A 1 275 ? -36.779 -19.259 16.023 1.00 51.41 275 PHE A O 1
ATOM 2241 N N . LYS A 1 276 ? -36.075 -17.448 14.901 1.00 52.69 276 LYS A N 1
ATOM 2242 C CA . LYS A 1 276 ? -37.274 -17.339 14.046 1.00 52.69 276 LYS A CA 1
ATOM 2243 C C . LYS A 1 276 ? -37.393 -18.480 13.032 1.00 52.69 276 LYS A C 1
ATOM 2245 O O . LYS A 1 276 ? -38.501 -18.918 12.745 1.00 52.69 276 LYS A O 1
ATOM 2250 N N . ALA A 1 277 ? -36.274 -18.964 12.491 1.00 58.03 277 ALA A N 1
ATOM 2251 C CA . ALA A 1 277 ? -36.274 -20.108 11.579 1.00 58.03 277 ALA A CA 1
ATOM 2252 C C . ALA A 1 277 ? -36.618 -21.415 12.315 1.00 58.03 277 ALA A C 1
ATOM 2254 O O . ALA A 1 277 ? -37.428 -22.202 11.829 1.00 58.03 277 ALA A O 1
ATOM 2255 N N . VAL A 1 278 ? -36.066 -21.610 13.518 1.00 61.59 278 VAL A N 1
ATOM 2256 C CA . VAL A 1 278 ? -36.357 -22.773 14.370 1.00 61.59 278 VAL A CA 1
ATOM 2257 C C . VAL A 1 278 ? -37.801 -22.746 14.881 1.00 61.59 278 VAL A C 1
ATOM 2259 O O . VAL A 1 278 ? -38.463 -23.782 14.866 1.00 61.59 278 VAL A O 1
ATOM 2262 N N . SER A 1 279 ? -38.336 -21.580 15.264 1.00 62.66 279 SER A N 1
ATOM 2263 C CA . SER A 1 279 ? -39.735 -21.477 15.695 1.00 62.66 279 SER A CA 1
ATOM 2264 C C . SER A 1 279 ? -40.721 -21.716 14.548 1.00 62.66 279 SER A C 1
ATOM 2266 O O . SER A 1 279 ? -41.726 -22.393 14.749 1.00 62.66 279 SER A O 1
ATOM 2268 N N . ALA A 1 280 ? -40.422 -21.245 13.332 1.00 65.81 280 ALA A N 1
ATOM 2269 C CA . ALA A 1 280 ? -41.239 -21.518 12.151 1.00 65.81 280 ALA A CA 1
ATOM 2270 C C . ALA A 1 280 ? -41.241 -23.012 11.777 1.00 65.81 280 ALA A C 1
ATOM 2272 O O . ALA A 1 280 ? -42.296 -23.560 11.457 1.00 65.81 280 ALA A O 1
ATOM 2273 N N . LEU A 1 281 ? -40.089 -23.688 11.876 1.00 68.69 281 LEU A N 1
ATOM 2274 C CA . LEU A 1 281 ? -39.975 -25.127 11.619 1.00 68.69 281 LEU A CA 1
ATOM 2275 C C . LEU A 1 281 ? -40.738 -25.959 12.665 1.00 68.69 281 LEU A C 1
ATOM 2277 O O . LEU A 1 281 ? -41.416 -26.921 12.312 1.00 68.69 281 LEU A O 1
ATOM 2281 N N . ALA A 1 282 ? -40.673 -25.565 13.941 1.00 70.75 282 ALA A N 1
ATOM 2282 C CA . ALA A 1 282 ? -41.400 -26.226 15.024 1.00 70.75 282 ALA A CA 1
ATOM 2283 C C . ALA A 1 282 ? -42.924 -26.085 14.868 1.00 70.75 282 ALA A C 1
ATOM 2285 O O . ALA A 1 282 ? -43.651 -27.062 15.028 1.00 70.75 282 ALA A O 1
ATOM 2286 N N . VAL A 1 283 ? -43.415 -24.900 14.485 1.00 75.88 283 VAL A N 1
ATOM 2287 C CA . VAL A 1 283 ? -44.845 -24.688 14.196 1.00 75.88 283 VAL A CA 1
ATOM 2288 C C . VAL A 1 283 ? -45.288 -25.512 12.983 1.00 75.88 283 VAL A C 1
ATOM 2290 O O . VAL A 1 283 ? -46.342 -26.140 13.030 1.00 75.88 283 VAL A O 1
ATOM 2293 N N . PHE A 1 284 ? -44.473 -25.579 11.926 1.00 70.50 284 PHE A N 1
ATOM 2294 C CA . PHE A 1 284 ? -44.775 -26.375 10.732 1.00 70.50 284 PHE A CA 1
ATOM 2295 C C . PHE A 1 284 ? -44.855 -27.883 11.034 1.00 70.50 284 PHE A C 1
ATOM 2297 O O . PHE A 1 284 ? -45.772 -28.560 10.573 1.00 70.50 284 PHE A O 1
ATOM 2304 N N . LEU A 1 285 ? -43.951 -28.401 11.872 1.00 74.88 285 LEU A N 1
ATOM 2305 C CA . LEU A 1 285 ? -43.962 -29.798 12.321 1.00 74.88 285 LEU A CA 1
ATOM 2306 C C . LEU A 1 285 ? -45.160 -30.120 13.226 1.00 74.88 285 LEU A C 1
ATOM 2308 O O . LEU A 1 285 ? -45.748 -31.190 13.087 1.00 74.88 285 LEU A O 1
ATOM 2312 N N . CYS A 1 286 ? -45.573 -29.199 14.101 1.00 73.00 286 CYS A N 1
ATOM 2313 C CA . CYS A 1 286 ? -46.774 -29.380 14.923 1.00 73.00 286 CYS A CA 1
ATOM 2314 C C . CYS A 1 286 ? -48.065 -29.401 14.085 1.00 73.00 286 CYS A C 1
ATOM 2316 O O . CYS A 1 286 ? -48.962 -30.187 14.379 1.00 73.00 286 CYS A O 1
ATOM 2318 N N . VAL A 1 287 ? -48.149 -28.584 13.027 1.00 72.81 287 VAL A N 1
ATOM 2319 C CA . VAL A 1 287 ? -49.302 -28.562 12.104 1.00 72.81 287 VAL A CA 1
ATOM 2320 C C . VAL A 1 287 ? -49.350 -29.814 11.217 1.00 72.81 287 VAL A C 1
ATOM 2322 O O . VAL A 1 287 ? -50.428 -30.305 10.893 1.00 72.81 287 VAL A O 1
ATOM 2325 N N . LEU A 1 288 ? -48.198 -30.382 10.850 1.00 67.19 288 LEU A N 1
ATOM 2326 C CA . LEU A 1 288 ? -48.140 -31.666 10.141 1.00 67.19 288 LEU A CA 1
ATOM 2327 C C . LEU A 1 288 ? -48.452 -32.856 11.061 1.00 67.19 288 LEU A C 1
ATOM 2329 O O . LEU A 1 288 ? -49.127 -33.794 10.642 1.00 67.19 288 LEU A O 1
ATOM 2333 N N . GLY A 1 289 ? -48.013 -32.809 12.321 1.00 60.97 289 GLY A N 1
ATOM 2334 C CA . GLY A 1 289 ? -48.307 -33.838 13.320 1.00 60.97 289 GLY A CA 1
ATOM 2335 C C . GLY A 1 289 ? -49.795 -33.938 13.667 1.00 60.97 289 GLY A C 1
ATOM 2336 O O . GLY A 1 289 ? -50.304 -35.043 13.848 1.00 60.97 289 GLY A O 1
ATOM 2337 N N . SER A 1 290 ? -50.521 -32.816 13.683 1.00 57.94 290 SER A N 1
ATOM 2338 C CA . SER A 1 290 ? -51.978 -32.826 13.865 1.00 57.94 290 SER A CA 1
ATOM 2339 C C . SER A 1 290 ? -52.735 -33.341 12.636 1.00 57.94 290 SER A C 1
ATOM 2341 O O . SER A 1 290 ? -53.800 -33.928 12.796 1.00 57.94 290 SER A O 1
ATOM 2343 N N . ALA A 1 291 ? -52.181 -33.211 11.424 1.00 53.84 291 ALA A N 1
ATOM 2344 C CA . ALA A 1 291 ? -52.773 -33.787 10.215 1.00 53.84 291 ALA A CA 1
ATOM 2345 C C . ALA A 1 291 ? -52.654 -35.325 10.176 1.00 53.84 291 ALA A C 1
ATOM 2347 O O . ALA A 1 291 ? -53.599 -36.004 9.772 1.00 53.84 291 ALA A O 1
ATOM 2348 N N . PHE A 1 292 ? -51.542 -35.889 10.663 1.00 52.41 292 PHE A N 1
ATOM 2349 C CA . PHE A 1 292 ? -51.315 -37.343 10.705 1.00 52.41 292 PHE A CA 1
ATOM 2350 C C . PHE A 1 292 ? -52.135 -38.091 11.769 1.00 52.41 292 PHE A C 1
ATOM 2352 O O . PHE A 1 292 ? -52.302 -39.302 11.655 1.00 52.41 292 PHE A O 1
ATOM 2359 N N . HIS A 1 293 ? -52.694 -37.401 12.768 1.00 50.94 293 HIS A N 1
ATOM 2360 C CA . HIS A 1 293 ? -53.559 -38.017 13.784 1.00 50.94 293 HIS A CA 1
ATOM 2361 C C . HIS A 1 293 ? -55.014 -38.236 13.309 1.00 50.94 293 HIS A C 1
ATOM 2363 O O . HIS A 1 293 ? -55.841 -38.727 14.069 1.00 50.94 293 HIS A O 1
ATOM 2369 N N . SER A 1 294 ? -55.337 -37.884 12.058 1.00 52.09 294 SER A N 1
ATOM 2370 C CA . SER A 1 294 ? -56.713 -37.901 11.526 1.00 52.09 294 SER A CA 1
ATOM 2371 C C . SER A 1 294 ? -57.054 -39.127 10.666 1.00 52.09 294 SER A C 1
ATOM 2373 O O . SER A 1 294 ? -58.111 -39.131 10.042 1.00 52.09 294 SER A O 1
ATOM 2375 N N . TYR A 1 295 ? -56.188 -40.143 10.576 1.00 47.81 295 TYR A N 1
ATOM 2376 C CA . TYR A 1 295 ? -56.505 -41.373 9.835 1.00 47.81 295 TYR A CA 1
ATOM 2377 C C . TYR A 1 295 ? -57.341 -42.321 10.714 1.00 47.81 295 TYR A C 1
ATOM 2379 O O . TYR A 1 295 ? -56.811 -42.816 11.712 1.00 47.81 295 TYR A O 1
ATOM 2387 N N . PRO A 1 296 ? -58.617 -42.601 10.382 1.00 50.69 296 PRO A N 1
ATOM 2388 C CA . PRO A 1 296 ? -59.404 -43.593 11.096 1.00 50.69 296 PRO A CA 1
ATOM 2389 C C . PRO A 1 296 ? -58.876 -44.982 10.736 1.00 50.69 296 PRO A C 1
ATOM 2391 O O . PRO A 1 296 ? -58.770 -45.337 9.562 1.00 50.69 296 PRO A O 1
ATOM 2394 N N . THR A 1 297 ? -58.536 -45.776 11.744 1.00 53.59 297 THR A N 1
ATOM 2395 C CA . THR A 1 297 ? -58.385 -47.223 11.590 1.00 53.59 297 THR A CA 1
ATOM 2396 C C . THR A 1 297 ? -59.777 -47.831 11.445 1.00 53.59 297 THR A C 1
ATOM 2398 O O . THR A 1 297 ? -60.385 -48.213 12.443 1.00 53.59 297 THR A O 1
ATOM 2401 N N . ASP A 1 298 ? -60.292 -47.885 10.219 1.00 50.47 298 ASP A N 1
ATOM 2402 C CA . ASP A 1 298 ? -61.440 -48.733 9.897 1.00 50.47 298 ASP A CA 1
ATOM 2403 C C . ASP A 1 298 ? -60.965 -50.190 9.823 1.00 50.47 298 ASP A C 1
ATOM 2405 O O . ASP A 1 298 ? -60.192 -50.568 8.941 1.00 50.47 298 ASP A O 1
ATOM 2409 N N . SER A 1 299 ? -61.432 -51.008 10.765 1.00 45.16 299 SER A N 1
ATOM 2410 C CA . SER A 1 299 ? -61.436 -52.468 10.661 1.00 45.16 299 SER A CA 1
ATOM 2411 C C . SER A 1 299 ? -62.874 -52.948 10.438 1.00 45.16 299 SER A C 1
ATOM 2413 O O . SER A 1 299 ? -63.687 -52.782 11.351 1.00 45.16 299 SER A O 1
ATOM 2415 N N . PRO A 1 300 ? -63.211 -53.554 9.290 1.00 55.31 300 PRO A N 1
ATOM 2416 C CA . PRO A 1 300 ? -64.373 -54.420 9.188 1.00 55.31 300 PRO A CA 1
ATOM 2417 C C . PRO A 1 300 ? -63.951 -55.883 9.402 1.00 55.31 300 PRO A C 1
ATOM 2419 O O . PRO A 1 300 ? -63.023 -56.347 8.742 1.00 55.31 300 PRO A O 1
ATOM 2422 N N . ASP A 1 301 ? -64.633 -56.522 10.357 1.00 47.12 301 ASP A N 1
ATOM 2423 C CA . ASP A 1 301 ? -64.874 -57.963 10.579 1.00 47.12 301 ASP A CA 1
ATOM 2424 C C . ASP A 1 301 ? -63.818 -59.003 10.148 1.00 47.12 301 ASP A C 1
ATOM 2426 O O . ASP A 1 301 ? -63.631 -59.251 8.933 1.00 47.12 301 ASP A O 1
#

Secondary structure (DSSP, 8-state):
--SHHHHHHHHHHHS-HHHHHHHHHHHHHHS-HHHHHHHHHHHHHHHHHHHHHHHHHHH-TTHHHHHHHHHHHHHHHHHHHHHHHHHHHHHHHHHHHT---PPPPHHHHHHHHHHHHHHHTTHHHHHHHHHHTSTTHHHHHHHHHHHHHHTT-TT--HHHHHHHHHHHHTSSHHHHHHHHHHHHHHHHHHHHHHHHHHHHHHHHHHHHH-PPPHHHHHGGGGGG-HHHHHHHHHHHHHHHHHHHHHHHHHHHHHHHHHHH-HHHHHHHHHHHHHHHHHHHHHHHHHHHHHHHTT-------

Radius of gyration: 26.58 Å; chains: 1; bounding box: 86×78×73 Å

Sequence (301 aa):
MVTGKNRSKQHVQEQGYLEIIDEATHLLRRTPVSVLSYYYIGSVPFVLGFLYFWSDMSRSAFAFQHAAEAALSLSLLFIWMKCWQSLFCRRLSAFMHRSEVQLPSVKDIVHLAVSQTALQSSGFILLPLAFLTALPFAWVYAFYQNVSLYGDDKSGTLREAYKRSLQQALVAPRQNHFILLILCVFGFFVFLNIWLFMYQVPYLIKMISGTETMFTRAGWTTLFNTTYLAVSCGVTYLLVDPLIKTVYTLRCYYGESVRTGEDLKVQLFQFSKSFKAVSALAVFLCVLGSAFHSYPTDSPD